Protein AF-A0A523YT73-F1 (afdb_monomer)

Radius of gyration: 31.25 Å; Cα contacts (8 Å, |Δi|>4): 186; chains: 1; bounding box: 83×67×104 Å

pLDDT: mean 80.64, std 20.95, range [40.66, 98.69]

Sequence (190 aa):
MKKFQKGKRRLLFVGTFLAITFLAVPVMAAKISPAEKLRKAEELSIRASEMATKAKEAYNVGLAKKALELANQATYLVLGVVTEVLEKADPALAQAAINTTNSVIKAITQIITAATFISQISADPKTIADTKEILEKAEEAKELNNKTIQIARTLVEKLGPPEEKPPEEIPEIPIPDIGTTYQQEASPSQ

Solvent-accessible surface area (backbone atoms only — not comparable to full-atom values): 10672 Å² total; per-residue (Å²): 136,92,86,83,86,87,71,72,72,67,61,56,57,56,55,53,53,57,52,51,62,65,69,68,57,75,84,66,70,70,76,76,48,60,69,56,35,41,52,50,18,41,55,28,12,52,53,13,32,55,31,6,51,50,12,43,77,66,60,32,67,70,40,32,53,53,15,50,52,32,29,49,55,19,49,53,36,38,52,55,36,51,56,49,29,72,76,65,70,40,31,58,59,26,51,50,44,39,53,40,41,51,48,32,43,54,20,38,52,42,30,40,52,22,31,52,52,42,34,73,75,51,85,50,68,66,58,36,53,53,26,49,55,51,39,53,55,36,51,52,51,43,52,52,42,54,52,49,38,53,56,32,48,57,47,31,71,72,65,40,77,62,81,78,74,75,79,78,80,73,76,82,71,81,76,77,84,78,72,88,79,88,76,88,79,85,83,85,89,135

Foldseek 3Di:
DDDDDDPPPVVVVVVVVVVVVVVPPPPCPVPQDLVNLLVQLLVLLVQLQVLLVVCLVVLNLVSLVVSLVSLVSSLVSLLVQLVVCVVVLALVSLVSSLVSLVSSLVSLVSSLVSLVNSLVPDPDPVSVVSSVVSNVSSVVSNVSSVVSNVSSVVSCVVSDDHDDDDPDPDPPDPDPPPDDDDDDDDDDDD

Nearest PDB structures (foldseek):
  5cwm-assembly1_A  TM=5.984E-01  e=5.551E-03  synthetic construct
  8e12-assembly1_B  TM=4.422E-01  e=9.527E-03  synthetic construct
  6e9v-assembly1_Q  TM=3.215E-01  e=1.411E-02  synthetic construct
  8fbn-assembly1_E  TM=5.649E-01  e=3.269E-01  synthetic construct
  6e9t-assembly1_B  TM=2.797E-01  e=1.411E-02  synthetic construct

Structure (mmCIF, N/CA/C/O backbone):
data_AF-A0A523YT73-F1
#
_entry.id   AF-A0A523YT73-F1
#
loop_
_atom_site.group_PDB
_atom_site.id
_atom_site.type_symbol
_atom_site.label_atom_id
_atom_site.label_alt_id
_atom_site.label_comp_id
_atom_site.label_asym_id
_atom_site.label_entity_id
_atom_site.label_seq_id
_atom_site.pdbx_PDB_ins_code
_atom_site.Cartn_x
_atom_site.Cartn_y
_atom_site.Cartn_z
_atom_site.occupancy
_atom_site.B_iso_or_equiv
_atom_site.auth_seq_id
_atom_site.auth_comp_id
_atom_site.auth_asym_id
_atom_site.auth_atom_id
_atom_site.pdbx_PDB_model_num
ATOM 1 N N . MET A 1 1 ? -60.977 -22.016 -42.168 1.00 40.66 1 MET A N 1
ATOM 2 C CA . MET A 1 1 ? -59.766 -22.814 -41.860 1.00 40.66 1 MET A CA 1
ATOM 3 C C . MET A 1 1 ? -58.882 -22.034 -40.896 1.00 40.66 1 MET A C 1
ATOM 5 O O . MET A 1 1 ? -58.841 -20.815 -40.959 1.00 40.66 1 MET A O 1
ATOM 9 N N . LYS A 1 2 ? -58.250 -22.757 -39.967 1.00 41.19 2 LYS A N 1
ATOM 10 C CA . LYS A 1 2 ? -57.453 -22.296 -38.819 1.00 41.19 2 LYS A CA 1
ATOM 11 C C . LYS A 1 2 ? -56.197 -21.519 -39.242 1.00 41.19 2 LYS A C 1
ATOM 13 O O . LYS A 1 2 ? -55.542 -21.955 -40.184 1.00 41.19 2 LYS A O 1
ATOM 18 N N . LYS A 1 3 ? -55.795 -20.517 -38.442 1.00 42.03 3 LYS A N 1
ATOM 19 C CA . LYS A 1 3 ? -54.474 -20.430 -37.759 1.00 42.03 3 LYS A CA 1
ATOM 20 C C . LYS A 1 3 ? -54.266 -19.052 -37.092 1.00 42.03 3 LYS A C 1
ATOM 22 O O . LYS A 1 3 ? -53.392 -18.283 -37.468 1.00 42.03 3 LYS A O 1
ATOM 27 N N . PHE A 1 4 ? -55.033 -18.770 -36.040 1.00 48.31 4 PHE A N 1
ATOM 28 C CA . PHE A 1 4 ? -54.568 -17.892 -34.959 1.00 48.31 4 PHE A CA 1
ATOM 29 C C . PHE A 1 4 ? -53.878 -18.766 -33.899 1.00 48.31 4 PHE A C 1
ATOM 31 O O . PHE A 1 4 ? -54.290 -19.903 -33.695 1.00 48.31 4 PHE A O 1
ATOM 38 N N . GLN A 1 5 ? -52.870 -18.220 -33.212 1.00 50.84 5 GLN A N 1
ATOM 39 C CA . GLN A 1 5 ? -52.125 -18.813 -32.082 1.00 50.84 5 GLN A CA 1
ATOM 40 C C . GLN A 1 5 ? -50.889 -19.680 -32.396 1.00 50.84 5 GLN A C 1
ATOM 42 O O . GLN A 1 5 ? -50.842 -20.866 -32.080 1.00 50.84 5 GLN A O 1
ATOM 47 N N . LYS A 1 6 ? -49.802 -19.065 -32.882 1.00 47.59 6 LYS A N 1
ATOM 48 C CA . LYS A 1 6 ? -48.440 -19.604 -32.649 1.00 47.59 6 LYS A CA 1
ATOM 49 C C . LYS A 1 6 ? -47.411 -18.609 -32.085 1.00 47.59 6 LYS A C 1
ATOM 51 O O . LYS A 1 6 ? -46.305 -19.025 -31.772 1.00 47.59 6 LYS A O 1
ATOM 56 N N . GLY A 1 7 ? -47.766 -17.337 -31.869 1.00 47.41 7 GLY A N 1
ATOM 57 C CA . GLY A 1 7 ? -46.809 -16.312 -31.410 1.00 47.41 7 GLY A CA 1
ATOM 58 C C . GLY A 1 7 ? -46.804 -15.987 -29.909 1.00 47.41 7 GLY A C 1
ATOM 59 O O . GLY A 1 7 ? -45.806 -15.494 -29.402 1.00 47.41 7 GLY A O 1
ATOM 60 N N . LYS A 1 8 ? -47.885 -16.261 -29.163 1.00 47.75 8 LYS A N 1
ATOM 61 C CA . LYS A 1 8 ? -48.052 -15.711 -27.797 1.00 47.75 8 LYS A CA 1
ATOM 62 C C . LYS A 1 8 ? -47.526 -16.584 -26.649 1.00 47.75 8 LYS A C 1
ATOM 64 O O . LYS A 1 8 ? -47.393 -16.085 -25.540 1.00 47.75 8 LYS A O 1
ATOM 69 N N . ARG A 1 9 ? -47.184 -17.858 -26.883 1.00 46.50 9 ARG A N 1
ATOM 70 C CA . ARG A 1 9 ? -46.674 -18.745 -25.812 1.00 46.50 9 ARG A CA 1
ATOM 71 C C . ARG A 1 9 ? -45.174 -18.610 -25.538 1.00 46.50 9 ARG A C 1
ATOM 73 O O . ARG A 1 9 ? -44.754 -18.960 -24.448 1.00 46.50 9 ARG A O 1
ATOM 80 N N . ARG A 1 10 ? -44.369 -18.088 -26.472 1.00 45.25 10 ARG A N 1
ATOM 81 C CA . ARG A 1 10 ? -42.919 -17.913 -26.244 1.00 45.25 10 ARG A CA 1
ATOM 82 C C . ARG A 1 10 ? -42.559 -16.606 -25.536 1.00 45.25 10 ARG A C 1
ATOM 84 O O . ARG A 1 10 ? -41.539 -16.566 -24.864 1.00 45.25 10 ARG A O 1
ATOM 91 N N . LEU A 1 11 ? -43.406 -15.579 -25.620 1.00 45.22 11 LEU A N 1
ATOM 92 C CA . LEU A 1 11 ? -43.132 -14.293 -24.968 1.00 45.22 11 LEU A CA 1
ATOM 93 C C . LEU A 1 11 ? -43.397 -14.318 -23.451 1.00 45.22 11 LEU A C 1
ATOM 95 O O . LEU A 1 11 ? -42.766 -13.579 -22.707 1.00 45.22 11 LEU A O 1
ATOM 99 N N . LEU A 1 12 ? -44.289 -15.199 -22.984 1.00 45.59 12 LEU A N 1
ATOM 100 C CA . LEU A 1 12 ? -44.620 -15.321 -21.560 1.00 45.59 12 LEU A CA 1
ATOM 101 C C . LEU A 1 12 ? -43.551 -16.071 -20.749 1.00 45.59 12 LEU A C 1
ATOM 103 O O . LEU A 1 12 ? -43.359 -15.750 -19.587 1.00 45.59 12 LEU A O 1
ATOM 107 N N . PHE A 1 13 ? -42.798 -17.000 -21.346 1.00 46.38 13 PHE A N 1
ATOM 108 C CA . PHE A 1 13 ? -41.768 -17.744 -20.604 1.00 46.38 13 PHE A CA 1
ATOM 109 C C . PHE A 1 13 ? -40.471 -16.957 -20.379 1.00 46.38 13 PHE A C 1
ATOM 111 O O . PHE A 1 13 ? -39.792 -17.189 -19.385 1.00 46.38 13 PHE A O 1
ATOM 118 N N . VAL A 1 14 ? -40.137 -16.002 -21.251 1.00 51.56 14 VAL A N 1
ATOM 119 C CA . VAL A 1 14 ? -38.919 -15.187 -21.089 1.00 51.56 14 VAL A CA 1
ATOM 120 C C . VAL A 1 14 ? -39.127 -14.088 -20.040 1.00 51.56 14 VAL A C 1
ATOM 122 O O . VAL A 1 14 ? -38.232 -13.830 -19.242 1.00 51.56 14 VAL A O 1
ATOM 125 N N . GLY A 1 15 ? -40.329 -13.500 -19.973 1.00 43.88 15 GLY A N 1
ATOM 126 C CA . GLY A 1 15 ? -40.656 -12.471 -18.979 1.00 43.88 15 GLY A CA 1
ATOM 127 C C . GLY A 1 15 ? -40.705 -13.002 -17.543 1.00 43.88 15 GLY A C 1
ATOM 128 O O . GLY A 1 15 ? -40.216 -12.346 -16.629 1.00 43.88 15 GLY A O 1
ATOM 129 N N . THR A 1 16 ? -41.234 -14.212 -17.333 1.00 49.94 16 THR A N 1
ATOM 130 C CA . THR A 1 16 ? -41.324 -14.799 -15.986 1.00 49.94 16 THR A CA 1
ATOM 131 C C . THR A 1 16 ? -39.975 -15.327 -15.489 1.00 49.94 16 THR A C 1
ATOM 133 O O . THR A 1 16 ? -39.694 -15.222 -14.300 1.00 49.94 16 THR A O 1
ATOM 136 N N . PHE A 1 17 ? -39.099 -15.822 -16.373 1.00 49.88 17 PHE A N 1
ATOM 137 C CA . PHE A 1 17 ? -37.765 -16.279 -15.963 1.00 49.88 17 PHE A CA 1
ATOM 138 C C . PHE A 1 17 ? -36.846 -15.107 -15.577 1.00 49.88 17 PHE A C 1
ATOM 140 O O . PHE A 1 17 ? -36.142 -15.198 -14.578 1.00 49.88 17 PHE A O 1
ATOM 147 N N . LEU A 1 18 ? -36.931 -13.974 -16.289 1.00 49.12 18 LEU A N 1
ATOM 148 C CA . LEU A 1 18 ? -36.198 -12.746 -15.944 1.00 49.12 18 LEU A CA 1
ATOM 149 C C . LEU A 1 18 ? -36.707 -12.081 -14.655 1.00 49.12 18 LEU A C 1
ATOM 151 O O . LEU A 1 18 ? -35.902 -11.553 -13.888 1.00 49.12 18 LEU A O 1
ATOM 155 N N . ALA A 1 19 ? -38.014 -12.142 -14.379 1.00 49.09 19 ALA A N 1
ATOM 156 C CA . ALA A 1 19 ? -38.580 -11.610 -13.138 1.00 49.09 19 ALA A CA 1
ATOM 157 C C . ALA A 1 19 ? -38.226 -12.470 -11.909 1.00 49.09 19 ALA A C 1
ATOM 159 O O . ALA A 1 19 ? -37.959 -11.924 -10.841 1.00 49.09 19 ALA A O 1
ATOM 160 N N . ILE A 1 20 ? -38.157 -13.801 -12.050 1.00 51.62 20 ILE A N 1
ATOM 161 C CA . ILE A 1 20 ? -37.802 -14.698 -10.937 1.00 51.62 20 ILE A CA 1
ATOM 162 C C . ILE A 1 20 ? -36.295 -14.649 -10.635 1.00 51.62 20 ILE A C 1
ATOM 164 O O . ILE A 1 20 ? -35.918 -14.679 -9.466 1.00 51.62 20 ILE A O 1
ATOM 168 N N . THR A 1 21 ? -35.421 -14.465 -11.633 1.00 50.44 21 THR A N 1
ATOM 169 C CA . THR A 1 21 ? -33.984 -14.254 -11.363 1.00 50.44 21 THR A CA 1
ATOM 170 C C . THR A 1 21 ? -33.685 -12.906 -10.702 1.00 50.44 21 THR A C 1
ATOM 172 O O . THR A 1 21 ? -32.714 -12.810 -9.960 1.00 50.44 21 THR A O 1
ATOM 175 N N . PHE A 1 22 ? -34.523 -11.881 -10.906 1.00 48.09 22 PHE A N 1
ATOM 176 C CA . PHE A 1 22 ? -34.380 -10.585 -10.223 1.00 48.09 22 PHE A CA 1
ATOM 177 C C . PHE A 1 22 ? -34.938 -10.571 -8.790 1.00 48.09 22 PHE A C 1
ATOM 179 O O . PHE A 1 22 ? -34.559 -9.708 -8.005 1.00 48.09 22 PHE A O 1
ATOM 186 N N . LEU A 1 23 ? -35.798 -11.529 -8.428 1.00 49.88 23 LEU A N 1
ATOM 187 C CA . LEU A 1 23 ? -36.371 -11.666 -7.080 1.00 49.88 23 LEU A CA 1
ATOM 188 C C . LEU A 1 23 ? -35.638 -12.694 -6.197 1.00 49.88 23 LEU A C 1
ATOM 190 O O . LEU A 1 23 ? -35.917 -12.771 -5.004 1.00 49.88 23 LEU A O 1
ATOM 194 N N . ALA A 1 24 ? -34.699 -13.462 -6.760 1.00 45.56 24 ALA A N 1
ATOM 195 C CA . ALA A 1 24 ? -33.944 -14.503 -6.055 1.00 45.56 24 ALA A CA 1
ATOM 196 C C . ALA A 1 24 ? -32.478 -14.138 -5.765 1.00 45.56 24 ALA A C 1
ATOM 198 O O . ALA A 1 24 ? -31.752 -14.957 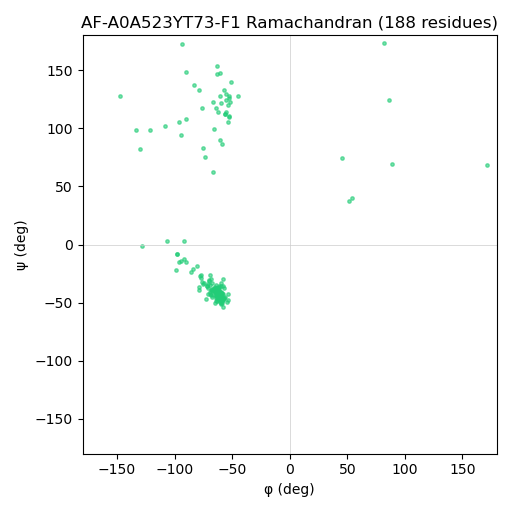-5.205 1.00 45.56 24 ALA A O 1
ATOM 199 N N . VAL A 1 25 ? -32.036 -12.922 -6.098 1.00 46.19 25 VAL A N 1
ATOM 200 C CA . VAL A 1 25 ? -30.832 -12.361 -5.482 1.00 46.19 25 VAL A CA 1
ATOM 201 C C . VAL A 1 25 ? -31.317 -11.530 -4.305 1.00 46.19 25 VAL A C 1
ATOM 203 O O . VAL A 1 25 ? -31.652 -10.358 -4.492 1.00 46.19 25 VAL A O 1
ATOM 206 N N . PRO A 1 26 ? -31.376 -12.076 -3.077 1.00 45.66 26 PRO A N 1
ATOM 207 C CA . PRO A 1 26 ? -31.230 -11.183 -1.957 1.00 45.66 26 PRO A CA 1
ATOM 208 C C . PRO A 1 26 ? -29.889 -10.499 -2.205 1.00 45.66 26 PRO A C 1
ATOM 210 O O . PRO A 1 26 ? -28.834 -11.135 -2.187 1.00 45.66 26 PRO A O 1
ATOM 213 N N . VAL A 1 27 ? -29.929 -9.197 -2.481 1.00 45.22 27 VAL A N 1
ATOM 214 C CA . VAL A 1 27 ? -28.786 -8.302 -2.319 1.00 45.22 27 VAL A CA 1
ATOM 215 C C . VAL A 1 27 ? -28.512 -8.243 -0.813 1.00 45.22 27 VAL A C 1
ATOM 217 O O . VAL A 1 27 ? -28.606 -7.215 -0.160 1.00 45.22 27 VAL A O 1
ATOM 220 N N . MET A 1 28 ? -28.174 -9.390 -0.230 1.00 42.22 28 MET A N 1
ATOM 221 C CA . MET A 1 28 ? -27.248 -9.454 0.870 1.00 42.22 28 MET A CA 1
ATOM 222 C C . MET A 1 28 ? -25.890 -9.204 0.231 1.00 42.22 28 MET A C 1
ATOM 224 O O . MET A 1 28 ? -25.084 -10.109 0.036 1.00 42.22 28 MET A O 1
ATOM 228 N N . ALA A 1 29 ? -25.637 -7.942 -0.119 1.00 47.78 29 ALA A N 1
ATOM 229 C CA . ALA A 1 29 ? -24.290 -7.425 -0.022 1.00 47.78 29 ALA A CA 1
ATOM 230 C C . ALA A 1 29 ? -23.923 -7.600 1.454 1.00 47.78 29 ALA A C 1
ATOM 232 O O . ALA A 1 29 ? -24.242 -6.748 2.282 1.00 47.78 29 ALA A O 1
ATOM 233 N N . ALA A 1 30 ? -23.404 -8.781 1.802 1.00 47.66 30 ALA A N 1
ATOM 234 C CA . ALA A 1 30 ? -22.959 -9.091 3.144 1.00 47.66 30 ALA A CA 1
ATOM 235 C C . ALA A 1 30 ? -21.991 -7.974 3.522 1.00 47.66 30 ALA A C 1
ATOM 237 O O . ALA A 1 30 ? -20.950 -7.794 2.885 1.00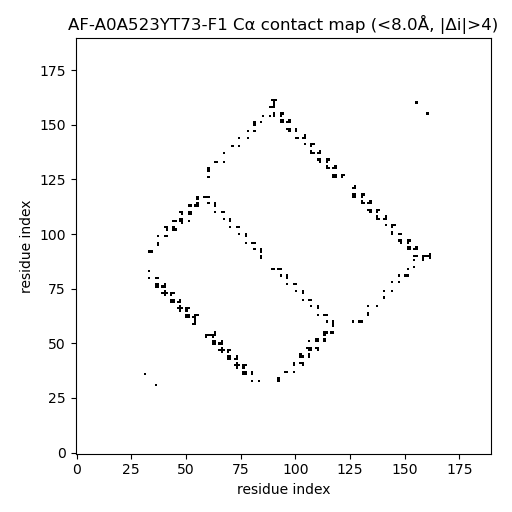 47.66 30 ALA A O 1
ATOM 238 N N . LYS A 1 31 ? -22.412 -7.129 4.464 1.00 66.12 31 LYS A N 1
ATOM 239 C CA . LYS A 1 31 ? -21.651 -5.958 4.876 1.00 66.12 31 LYS A CA 1
ATOM 240 C C . LYS A 1 31 ? -20.386 -6.503 5.534 1.00 66.12 31 LYS A C 1
ATOM 242 O O . LYS A 1 31 ? -20.447 -6.974 6.665 1.00 66.12 31 LYS A O 1
ATOM 247 N N . ILE A 1 32 ? -19.276 -6.524 4.789 1.00 80.25 32 ILE A N 1
ATOM 248 C CA . ILE A 1 32 ? -17.974 -6.979 5.292 1.00 80.25 32 ILE A CA 1
ATOM 249 C C . ILE A 1 32 ? -17.690 -6.189 6.567 1.00 80.25 32 ILE A C 1
ATOM 251 O O . ILE A 1 32 ? -17.774 -4.955 6.559 1.00 80.25 32 ILE A O 1
ATOM 255 N N . SER A 1 33 ? -17.401 -6.897 7.657 1.00 91.00 33 SER A N 1
ATOM 256 C CA . SER A 1 33 ? -17.169 -6.257 8.951 1.00 91.00 33 SER A CA 1
ATOM 257 C C . SER A 1 33 ? -15.937 -5.339 8.8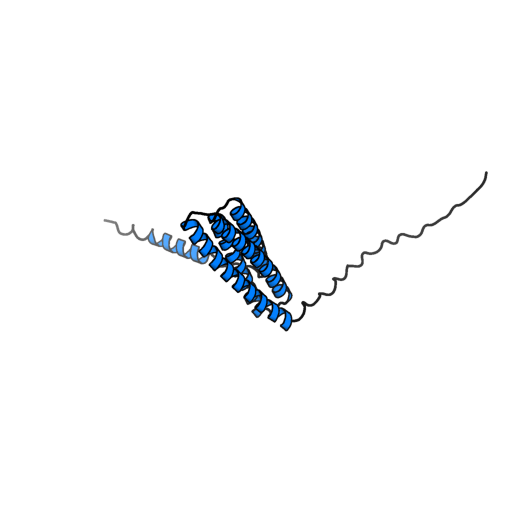97 1.00 91.00 33 SER A C 1
ATOM 259 O O . SER A 1 33 ? -15.018 -5.591 8.111 1.00 91.00 33 SER A O 1
ATOM 261 N N . PRO A 1 34 ? -15.855 -4.292 9.738 1.00 91.62 34 PRO A N 1
ATOM 262 C CA . PRO A 1 34 ? -14.665 -3.444 9.808 1.00 91.62 34 PRO A CA 1
ATOM 263 C C . PRO A 1 34 ? -13.374 -4.227 10.051 1.00 91.62 34 PRO A C 1
ATOM 265 O O . PRO A 1 34 ? -12.374 -3.994 9.378 1.00 91.62 34 PRO A O 1
ATOM 268 N N . ALA A 1 35 ? -13.418 -5.211 10.952 1.00 91.50 35 ALA A N 1
ATOM 269 C CA . ALA A 1 35 ? -12.282 -6.079 11.241 1.00 91.50 35 ALA A CA 1
ATOM 270 C C . ALA A 1 35 ? -11.838 -6.876 10.003 1.00 91.50 35 ALA A C 1
ATOM 272 O O . ALA A 1 35 ? -10.647 -6.987 9.717 1.00 91.50 35 ALA A O 1
ATOM 273 N N . GLU A 1 36 ? -12.786 -7.385 9.217 1.00 94.44 36 GLU A N 1
ATOM 274 C CA . GLU A 1 36 ? -12.477 -8.124 7.995 1.00 94.44 36 GLU A CA 1
ATOM 275 C C . GLU A 1 36 ? -11.936 -7.216 6.880 1.00 94.44 36 GLU A C 1
ATOM 277 O O . GLU A 1 36 ? -11.028 -7.621 6.151 1.00 94.44 36 GLU A O 1
ATOM 282 N N . LYS A 1 37 ? -12.412 -5.965 6.785 1.00 95.19 37 LYS A N 1
ATOM 283 C CA . LYS A 1 37 ? -11.820 -4.952 5.894 1.00 95.19 37 LYS A CA 1
ATOM 284 C C . LYS A 1 37 ? -10.365 -4.665 6.265 1.00 95.19 37 LYS A C 1
ATOM 286 O O . LYS A 1 37 ? -9.527 -4.646 5.366 1.00 95.19 37 LYS A O 1
ATOM 291 N N . LEU A 1 38 ? -10.059 -4.486 7.555 1.00 96.31 38 LEU A N 1
ATOM 292 C CA . LEU A 1 38 ? -8.685 -4.271 8.027 1.00 96.31 38 LEU A CA 1
ATOM 293 C C . LEU A 1 38 ? -7.793 -5.482 7.744 1.00 96.31 38 LEU A C 1
ATOM 295 O O . LEU A 1 38 ? -6.704 -5.316 7.203 1.00 96.31 38 LEU A O 1
ATOM 299 N N . ARG A 1 39 ? -8.273 -6.705 8.006 1.00 96.88 39 ARG A N 1
ATOM 300 C CA . ARG A 1 39 ? -7.532 -7.933 7.674 1.00 96.88 39 ARG A CA 1
ATOM 301 C C . ARG A 1 39 ? -7.219 -8.016 6.180 1.00 96.88 39 ARG A C 1
ATOM 303 O O . ARG A 1 39 ? -6.085 -8.282 5.796 1.00 96.88 39 ARG A O 1
ATOM 310 N N . LYS A 1 40 ? -8.211 -7.751 5.326 1.00 97.25 40 LYS A N 1
ATOM 311 C CA . LYS A 1 40 ? -8.022 -7.756 3.871 1.00 97.25 40 LYS A CA 1
ATOM 312 C C . LYS A 1 40 ? -7.054 -6.661 3.419 1.00 97.25 40 LYS A C 1
ATOM 314 O O . LYS A 1 40 ? -6.251 -6.901 2.524 1.00 97.25 40 LYS A O 1
ATOM 319 N N . ALA A 1 41 ? -7.115 -5.475 4.020 1.00 97.69 41 ALA A N 1
ATOM 320 C CA . ALA A 1 41 ? -6.169 -4.403 3.736 1.00 97.69 41 ALA A CA 1
ATOM 321 C C . ALA A 1 41 ? -4.733 -4.793 4.115 1.00 97.69 41 ALA A C 1
ATOM 323 O O . ALA A 1 41 ? -3.820 -4.567 3.323 1.00 97.69 41 ALA A O 1
ATOM 324 N N . GLU A 1 42 ? -4.542 -5.445 5.264 1.00 98.00 42 GLU A N 1
ATOM 325 C CA . GLU A 1 42 ? -3.240 -5.971 5.682 1.00 98.00 42 GLU A CA 1
ATOM 326 C C . GLU A 1 42 ? -2.705 -6.988 4.662 1.00 98.00 42 GLU A C 1
ATOM 328 O O . GLU A 1 42 ? -1.598 -6.827 4.150 1.00 98.00 42 GLU A O 1
ATOM 333 N N . GLU A 1 43 ? -3.515 -7.980 4.275 1.00 98.12 43 GLU A N 1
ATOM 334 C CA . GLU A 1 43 ? -3.144 -8.986 3.268 1.00 98.12 43 GLU A CA 1
ATOM 335 C C . GLU A 1 43 ? -2.765 -8.355 1.921 1.00 98.12 43 GLU A C 1
ATOM 337 O O . GLU A 1 43 ? -1.783 -8.753 1.288 1.00 98.12 43 GLU A O 1
ATOM 342 N N . LEU A 1 44 ? -3.528 -7.353 1.475 1.00 98.19 44 LEU A N 1
ATOM 343 C CA . LEU A 1 44 ? -3.232 -6.603 0.257 1.00 98.19 44 LEU A CA 1
ATOM 344 C C . LEU A 1 44 ? -1.924 -5.814 0.385 1.00 98.19 44 LEU A C 1
ATOM 346 O O . LEU A 1 44 ? -1.148 -5.793 -0.569 1.00 98.19 44 LEU A O 1
ATOM 350 N N . SER A 1 45 ? -1.643 -5.218 1.548 1.00 98.06 45 SER A N 1
ATOM 351 C CA . SER A 1 45 ? -0.399 -4.479 1.801 1.00 98.06 45 SER A CA 1
ATOM 352 C C . SER A 1 45 ? 0.839 -5.384 1.783 1.00 98.06 45 SER A C 1
ATOM 354 O O . SER A 1 45 ? 1.871 -5.017 1.213 1.00 98.06 45 SER A O 1
ATOM 356 N N . ILE A 1 46 ? 0.724 -6.606 2.315 1.00 98.44 46 ILE A N 1
ATOM 357 C CA . ILE A 1 46 ? 1.789 -7.615 2.275 1.00 98.44 46 ILE A CA 1
ATOM 358 C C . ILE A 1 46 ? 2.055 -8.021 0.824 1.00 98.44 46 ILE A C 1
ATOM 360 O O . ILE A 1 46 ? 3.188 -7.935 0.350 1.00 98.44 46 ILE A O 1
ATOM 364 N N . ARG A 1 47 ? 1.006 -8.368 0.067 1.00 98.19 47 ARG A N 1
ATOM 365 C CA . ARG A 1 47 ? 1.143 -8.730 -1.355 1.00 98.19 47 ARG A CA 1
ATOM 366 C C . ARG A 1 47 ? 1.696 -7.584 -2.200 1.00 98.19 47 ARG A C 1
ATOM 368 O O . ARG A 1 47 ? 2.491 -7.827 -3.105 1.00 98.19 47 ARG A O 1
ATOM 375 N N . ALA A 1 48 ? 1.294 -6.346 -1.914 1.00 98.38 48 ALA A N 1
ATOM 376 C CA . ALA A 1 48 ? 1.839 -5.159 -2.565 1.00 98.38 48 ALA A CA 1
ATOM 377 C C . ALA A 1 48 ? 3.348 -5.025 -2.302 1.00 98.38 48 ALA A C 1
ATOM 379 O O . ALA A 1 48 ? 4.113 -4.829 -3.243 1.00 98.38 48 ALA A O 1
ATOM 380 N N . SER A 1 49 ? 3.782 -5.215 -1.053 1.00 98.50 49 SER A N 1
ATOM 381 C CA . SER A 1 49 ? 5.195 -5.184 -0.640 1.00 98.50 49 SER A CA 1
ATOM 382 C C . SER A 1 49 ? 6.035 -6.254 -1.350 1.00 98.50 49 SER A C 1
ATOM 384 O O . SER A 1 49 ? 7.069 -5.963 -1.958 1.00 98.50 49 SER A O 1
ATOM 386 N N . GLU A 1 50 ? 5.560 -7.501 -1.353 1.00 98.38 50 GLU A N 1
ATOM 387 C CA . GLU A 1 50 ? 6.217 -8.609 -2.058 1.00 98.38 50 GLU A CA 1
ATOM 388 C C . GLU A 1 50 ? 6.331 -8.335 -3.561 1.00 98.38 50 GLU A C 1
ATOM 390 O O . GLU A 1 50 ? 7.360 -8.601 -4.186 1.00 98.38 50 GLU A O 1
ATOM 395 N N . MET A 1 51 ? 5.272 -7.789 -4.160 1.00 98.31 51 MET A N 1
ATOM 396 C CA . MET A 1 51 ? 5.241 -7.498 -5.586 1.00 98.31 51 MET A CA 1
ATOM 397 C C . MET A 1 51 ? 6.133 -6.311 -5.955 1.00 98.31 51 MET A C 1
ATOM 399 O O . MET A 1 51 ? 6.782 -6.361 -6.996 1.00 98.31 51 MET A O 1
ATOM 403 N N . ALA A 1 52 ? 6.228 -5.291 -5.100 1.00 98.31 52 ALA A N 1
ATOM 404 C CA . ALA A 1 52 ? 7.167 -4.183 -5.258 1.00 98.31 52 ALA A CA 1
ATOM 405 C C . ALA A 1 52 ? 8.625 -4.656 -5.171 1.00 98.31 52 ALA A C 1
ATOM 407 O O . ALA A 1 52 ? 9.457 -4.254 -5.984 1.00 98.31 52 AL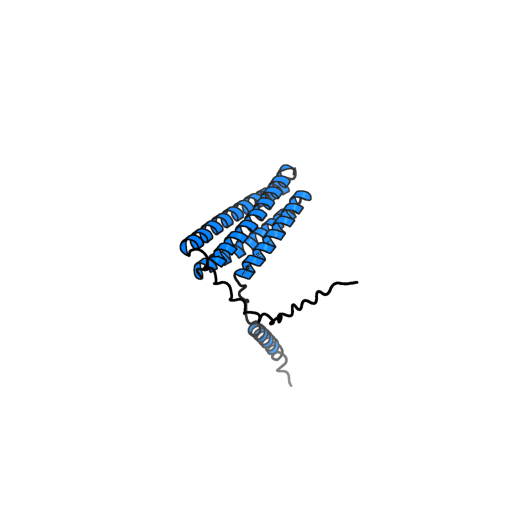A A O 1
ATOM 408 N N . THR A 1 53 ? 8.922 -5.567 -4.241 1.00 98.44 53 THR A N 1
ATOM 409 C CA . THR A 1 53 ? 10.246 -6.197 -4.125 1.00 98.44 53 THR A CA 1
ATOM 410 C C . THR A 1 53 ? 10.605 -6.943 -5.412 1.00 98.44 53 THR A C 1
ATOM 412 O O . THR A 1 53 ? 11.622 -6.644 -6.036 1.00 98.44 53 THR A O 1
ATOM 415 N N . LYS A 1 54 ? 9.708 -7.811 -5.896 1.00 98.38 54 LYS A N 1
ATOM 416 C CA . LYS A 1 54 ? 9.888 -8.525 -7.172 1.00 98.38 54 LYS A CA 1
ATOM 417 C C . LYS A 1 54 ? 9.991 -7.576 -8.368 1.00 98.38 54 LYS A C 1
ATOM 419 O O . LYS A 1 54 ? 10.752 -7.836 -9.294 1.00 98.38 54 LYS A O 1
ATOM 424 N N . ALA A 1 55 ? 9.240 -6.472 -8.366 1.00 98.12 55 ALA A N 1
ATOM 425 C CA . ALA A 1 55 ? 9.320 -5.451 -9.406 1.00 98.12 55 ALA A CA 1
ATOM 426 C C . ALA A 1 55 ? 10.718 -4.832 -9.474 1.00 98.12 55 ALA A C 1
ATOM 428 O O . ALA A 1 55 ? 11.259 -4.680 -10.566 1.00 98.12 55 ALA A O 1
ATOM 429 N N . LYS A 1 56 ? 11.305 -4.515 -8.315 1.00 97.75 56 LYS A N 1
ATOM 430 C CA . LYS A 1 56 ? 12.662 -3.976 -8.213 1.00 97.75 56 LYS A CA 1
ATOM 431 C C . LYS A 1 56 ? 13.705 -4.978 -8.716 1.00 97.75 56 LYS A C 1
ATOM 433 O O . LYS A 1 56 ? 14.548 -4.601 -9.520 1.00 97.75 56 LYS A O 1
ATOM 438 N N . GLU A 1 57 ? 13.634 -6.231 -8.268 1.00 97.62 57 GLU A N 1
ATOM 439 C CA . GLU A 1 57 ? 14.586 -7.295 -8.635 1.00 97.62 57 GLU A CA 1
ATOM 440 C C . GLU A 1 57 ? 14.539 -7.648 -10.126 1.00 97.62 57 GLU A C 1
ATOM 442 O O . GLU A 1 57 ? 15.576 -7.854 -10.751 1.00 97.62 57 GLU A O 1
ATOM 447 N N . ALA A 1 58 ? 13.336 -7.701 -10.703 1.00 97.31 58 ALA A N 1
ATOM 448 C CA . ALA A 1 58 ? 13.121 -8.046 -12.107 1.00 97.31 58 ALA A CA 1
ATOM 449 C C . ALA A 1 58 ? 13.090 -6.827 -13.043 1.00 97.31 58 ALA A C 1
ATOM 451 O O . ALA A 1 58 ? 12.787 -6.980 -14.226 1.00 97.31 58 ALA A O 1
ATOM 452 N N . TYR A 1 59 ? 13.325 -5.622 -12.516 1.00 96.56 59 TYR A N 1
ATOM 453 C CA . TYR A 1 59 ? 13.233 -4.356 -13.249 1.00 96.56 59 TYR A CA 1
ATOM 454 C C . TYR A 1 59 ? 11.898 -4.176 -13.999 1.00 96.56 59 TYR A C 1
ATOM 456 O O . TYR A 1 59 ? 11.838 -3.666 -15.117 1.00 96.56 59 TYR A O 1
ATOM 464 N N . ASN A 1 60 ? 10.801 -4.637 -13.393 1.00 97.38 60 ASN A N 1
ATOM 465 C CA . ASN A 1 60 ? 9.512 -4.797 -14.056 1.00 97.38 60 ASN A CA 1
ATOM 466 C C . ASN A 1 60 ? 8.494 -3.747 -13.589 1.00 97.38 60 ASN A C 1
ATOM 468 O O . ASN A 1 60 ? 7.850 -3.890 -12.547 1.00 97.38 60 ASN A O 1
ATOM 472 N N . VAL A 1 61 ? 8.279 -2.726 -14.422 1.00 97.44 61 VAL A N 1
ATOM 473 C CA . VAL A 1 61 ? 7.274 -1.671 -14.196 1.00 97.44 61 VAL A CA 1
ATOM 474 C C . VAL A 1 61 ? 5.861 -2.228 -14.027 1.00 97.44 61 VAL A C 1
ATOM 476 O O . VAL A 1 61 ? 5.091 -1.722 -13.215 1.00 97.44 61 VAL A O 1
ATOM 479 N N . GLY A 1 62 ? 5.495 -3.274 -14.769 1.00 97.69 62 GLY A N 1
ATOM 480 C CA . GLY A 1 62 ? 4.165 -3.877 -14.685 1.00 97.69 62 GLY A CA 1
ATOM 481 C C . GLY A 1 62 ? 3.873 -4.464 -13.302 1.00 97.69 62 GLY A C 1
ATOM 482 O O . GLY A 1 62 ? 2.757 -4.329 -12.801 1.00 97.69 62 GLY A O 1
ATOM 483 N N . LEU A 1 63 ? 4.879 -5.061 -12.655 1.00 98.19 63 LEU A N 1
ATOM 484 C CA . LEU A 1 63 ? 4.767 -5.514 -11.267 1.00 98.19 63 LEU A CA 1
ATOM 485 C C . LEU A 1 63 ? 4.651 -4.331 -10.298 1.00 98.19 63 LEU A C 1
ATOM 487 O O . LEU A 1 63 ? 3.822 -4.385 -9.395 1.00 98.19 63 LEU A O 1
ATOM 491 N N . ALA A 1 64 ? 5.389 -3.238 -10.518 1.00 98.25 64 ALA A N 1
ATOM 492 C CA . ALA A 1 64 ? 5.257 -2.029 -9.702 1.00 98.25 64 ALA A CA 1
ATOM 493 C C . ALA A 1 64 ? 3.853 -1.396 -9.820 1.00 98.25 64 ALA A C 1
ATOM 495 O O . ALA A 1 64 ? 3.275 -0.999 -8.809 1.00 98.25 64 ALA A O 1
ATOM 496 N N . LYS A 1 65 ? 3.255 -1.373 -11.024 1.00 98.31 65 LYS A N 1
ATOM 497 C CA . LYS A 1 65 ? 1.871 -0.900 -11.235 1.00 98.31 65 LYS A CA 1
ATOM 498 C C . LYS A 1 65 ? 0.850 -1.755 -10.484 1.00 98.31 65 LYS A C 1
ATOM 500 O O . LYS A 1 65 ? -0.026 -1.218 -9.815 1.00 98.31 65 LYS A O 1
ATOM 505 N N . LYS A 1 66 ? 0.974 -3.082 -10.559 1.00 98.38 66 LYS A N 1
ATOM 506 C CA . LYS A 1 66 ? 0.087 -4.002 -9.829 1.00 98.38 66 LYS A CA 1
ATOM 507 C C . LYS A 1 66 ? 0.261 -3.889 -8.312 1.00 98.38 66 LYS A C 1
ATOM 509 O O . LYS A 1 66 ? -0.723 -3.935 -7.582 1.00 98.38 66 LYS A O 1
ATOM 514 N N . ALA A 1 67 ? 1.491 -3.700 -7.833 1.00 98.50 67 ALA A N 1
ATOM 515 C CA . ALA A 1 67 ? 1.753 -3.443 -6.421 1.00 98.50 67 ALA A CA 1
ATOM 516 C C . ALA A 1 67 ? 1.032 -2.169 -5.947 1.00 98.50 67 ALA A C 1
ATOM 518 O O . ALA A 1 67 ? 0.350 -2.197 -4.923 1.00 98.50 67 ALA A O 1
ATOM 519 N N . LEU A 1 68 ? 1.110 -1.085 -6.730 1.00 98.38 68 LEU A N 1
ATOM 520 C CA . LEU A 1 68 ? 0.381 0.158 -6.464 1.00 98.38 68 LEU A CA 1
ATOM 521 C C . LEU A 1 68 ? -1.138 -0.048 -6.440 1.00 98.38 68 LEU A C 1
ATOM 523 O O . LEU A 1 68 ? -1.810 0.459 -5.547 1.00 98.38 68 LEU A O 1
ATOM 527 N N . GLU A 1 69 ? -1.687 -0.820 -7.376 1.00 98.44 69 GLU A N 1
ATOM 528 C CA . GLU A 1 69 ? -3.118 -1.133 -7.398 1.00 98.44 69 GLU A CA 1
ATOM 529 C C . GLU A 1 69 ? -3.574 -1.827 -6.103 1.00 98.44 69 GLU A C 1
ATOM 531 O O . GLU A 1 69 ? -4.567 -1.421 -5.498 1.00 98.44 69 GLU A O 1
ATOM 536 N N . LEU A 1 70 ? -2.821 -2.829 -5.637 1.00 98.31 70 LEU A N 1
ATOM 537 C CA . LEU A 1 70 ? -3.108 -3.534 -4.384 1.00 98.31 70 LEU A CA 1
ATOM 538 C C . LEU A 1 70 ? -3.009 -2.602 -3.167 1.00 98.31 70 LEU A C 1
ATOM 540 O O . LEU A 1 70 ? -3.882 -2.632 -2.298 1.00 98.31 70 LEU A O 1
ATOM 544 N N . ALA A 1 71 ? -1.987 -1.742 -3.120 1.00 98.19 71 ALA A N 1
ATOM 545 C CA . ALA A 1 71 ? -1.822 -0.760 -2.051 1.00 98.19 71 ALA A CA 1
ATOM 546 C C . ALA A 1 71 ? -2.961 0.278 -2.027 1.00 98.19 71 ALA A C 1
ATOM 548 O O . ALA A 1 71 ? -3.440 0.650 -0.954 1.00 98.19 71 ALA A O 1
ATOM 549 N N . ASN A 1 72 ? -3.458 0.697 -3.193 1.00 97.88 72 ASN A N 1
ATOM 550 C CA . ASN A 1 72 ? -4.615 1.588 -3.295 1.00 97.88 72 ASN A CA 1
ATOM 551 C C . ASN A 1 72 ? -5.895 0.9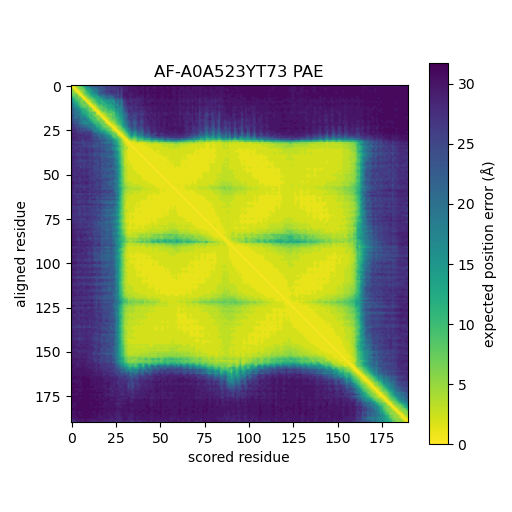03 -2.805 1.00 97.88 72 ASN A C 1
ATOM 553 O O . ASN A 1 72 ? -6.649 1.490 -2.032 1.00 97.88 72 ASN A O 1
ATOM 557 N N . GLN A 1 73 ? -6.124 -0.359 -3.180 1.00 97.75 73 GLN A N 1
ATOM 558 C CA . GLN A 1 73 ? -7.255 -1.130 -2.653 1.00 97.75 73 GLN A CA 1
ATOM 559 C C . GLN A 1 73 ? -7.191 -1.254 -1.123 1.00 97.75 73 GLN A C 1
ATOM 561 O O . GLN A 1 73 ? -8.205 -1.063 -0.451 1.00 97.75 73 GLN A O 1
ATOM 566 N N . ALA A 1 74 ? -6.005 -1.515 -0.564 1.00 97.44 74 ALA A N 1
ATOM 567 C CA . ALA A 1 74 ? -5.799 -1.542 0.882 1.00 97.44 74 ALA A CA 1
ATOM 568 C C . ALA A 1 74 ? -6.103 -0.178 1.528 1.00 97.44 74 ALA A C 1
ATOM 570 O O . ALA A 1 74 ? -6.844 -0.115 2.506 1.00 97.44 74 ALA A O 1
ATOM 571 N N . THR A 1 75 ? -5.613 0.912 0.930 1.00 96.69 75 THR A N 1
ATOM 572 C CA . THR A 1 75 ? -5.872 2.294 1.371 1.00 96.69 75 THR A CA 1
ATOM 573 C C . THR A 1 75 ? -7.373 2.576 1.463 1.00 96.69 75 THR A C 1
ATOM 575 O O . THR A 1 75 ? -7.855 3.033 2.499 1.00 96.69 75 THR A O 1
ATOM 578 N N . TYR A 1 76 ? -8.146 2.242 0.424 1.00 95.94 76 TYR A N 1
ATOM 579 C CA . TYR A 1 76 ? -9.598 2.462 0.415 1.00 95.94 76 TYR A CA 1
ATOM 580 C C . TYR A 1 76 ? -10.349 1.631 1.459 1.00 95.94 76 TYR A C 1
ATOM 582 O O . TYR A 1 76 ? -11.316 2.118 2.048 1.00 95.94 76 TYR A O 1
ATOM 590 N N . LEU A 1 77 ? -9.914 0.395 1.717 1.00 96.00 77 LEU A N 1
ATOM 591 C CA . LEU A 1 77 ? -10.504 -0.430 2.771 1.00 96.00 77 LEU A CA 1
ATOM 592 C C . LEU A 1 77 ? -10.293 0.196 4.151 1.00 96.00 77 LEU A C 1
ATOM 594 O O . LEU A 1 77 ? -11.242 0.262 4.932 1.00 96.00 77 LEU A O 1
ATOM 598 N N . VAL A 1 78 ? -9.084 0.688 4.433 1.00 95.50 78 VAL A N 1
ATOM 599 C CA . VAL A 1 78 ? -8.760 1.318 5.719 1.00 95.50 78 VAL A CA 1
ATOM 600 C C . VAL A 1 78 ? -9.493 2.646 5.894 1.00 95.50 78 VAL A C 1
ATOM 602 O O . VAL A 1 78 ? -10.083 2.868 6.948 1.00 95.50 78 VAL A O 1
ATOM 605 N N . LEU A 1 79 ? -9.550 3.485 4.856 1.00 92.88 79 LEU A N 1
ATOM 606 C CA . LEU A 1 79 ? -10.360 4.711 4.849 1.00 92.88 79 LEU A CA 1
ATOM 607 C C . LEU A 1 79 ? -11.819 4.423 5.203 1.00 92.88 79 LEU A C 1
ATOM 609 O O . LEU A 1 79 ? -12.381 5.075 6.079 1.00 92.88 79 LEU A O 1
ATOM 613 N N . GLY A 1 80 ? -12.410 3.403 4.572 1.00 91.38 80 GLY A N 1
ATOM 614 C CA . GLY A 1 80 ? -13.779 2.991 4.868 1.00 91.38 80 GLY A CA 1
ATOM 615 C C . GLY A 1 80 ? -13.969 2.563 6.324 1.00 91.38 80 GLY A C 1
ATOM 616 O O . GLY A 1 80 ? -15.011 2.843 6.907 1.00 91.38 80 GLY A O 1
ATOM 617 N N . VAL A 1 81 ? -12.968 1.922 6.935 1.00 92.38 81 VAL A N 1
ATOM 618 C CA . VAL A 1 81 ? -13.010 1.567 8.360 1.00 92.38 81 VAL A CA 1
ATOM 619 C C . VAL A 1 81 ? -12.884 2.799 9.248 1.00 92.38 81 VAL A C 1
ATOM 621 O O . VAL A 1 81 ? -13.647 2.912 10.198 1.00 92.38 81 VAL A O 1
ATOM 624 N N . VAL A 1 82 ? -11.992 3.744 8.943 1.00 89.81 82 VAL A N 1
ATOM 625 C CA . VAL A 1 82 ? -11.865 4.988 9.722 1.00 89.81 82 VAL A CA 1
ATOM 626 C C . VAL A 1 82 ? -13.156 5.811 9.677 1.00 89.81 82 VAL A C 1
ATOM 628 O O . VAL A 1 82 ? -13.548 6.382 10.693 1.00 89.81 82 VAL A O 1
ATOM 631 N N . THR A 1 83 ? -13.877 5.812 8.552 1.00 87.56 83 THR A N 1
ATOM 632 C CA . THR A 1 83 ? -15.229 6.389 8.490 1.00 87.56 83 THR A CA 1
ATOM 633 C C . THR A 1 83 ? -16.207 5.674 9.425 1.00 87.56 83 THR A C 1
ATOM 635 O O . THR A 1 83 ? -16.954 6.332 10.136 1.00 87.56 83 THR A O 1
ATOM 638 N N . GLU A 1 84 ? -16.179 4.342 9.503 1.00 85.62 84 GLU A N 1
ATOM 639 C CA . GLU A 1 84 ? -17.032 3.603 10.449 1.00 85.62 84 GLU A CA 1
ATOM 640 C C . GLU A 1 84 ? -16.617 3.791 11.918 1.00 85.62 84 GLU A C 1
ATOM 642 O O . GLU A 1 84 ? -17.466 3.754 12.807 1.00 85.62 84 GLU A O 1
ATOM 647 N N . VAL A 1 85 ? -15.328 4.009 12.192 1.00 83.94 85 VAL A N 1
ATOM 648 C CA . VAL A 1 85 ? -14.821 4.351 13.532 1.00 83.94 85 VAL A CA 1
ATOM 649 C C . VAL A 1 85 ? -15.384 5.694 13.992 1.00 83.94 85 VAL A C 1
ATOM 651 O O . VAL A 1 85 ? -15.773 5.811 15.152 1.00 83.94 85 VAL A O 1
ATOM 654 N N . LEU A 1 86 ? -15.479 6.685 13.093 1.00 81.19 86 LEU A N 1
ATOM 655 C CA . LEU A 1 86 ? -16.107 7.979 13.392 1.00 81.19 86 LEU A CA 1
ATOM 656 C C . LEU A 1 86 ? -17.564 7.822 13.852 1.00 81.19 86 LEU A C 1
ATOM 658 O O . LEU A 1 86 ? -18.007 8.568 14.719 1.00 81.19 86 LEU A O 1
ATOM 662 N N . GLU A 1 87 ? -18.293 6.857 13.291 1.00 82.69 87 GLU A N 1
ATOM 663 C CA . GLU A 1 87 ? -19.695 6.597 13.638 1.00 82.69 87 GLU A CA 1
ATOM 664 C C . GLU A 1 87 ? -19.848 5.809 14.946 1.00 82.69 87 GLU A C 1
ATOM 666 O O . GLU A 1 87 ? -20.770 6.064 15.717 1.00 82.69 87 GLU A O 1
ATOM 671 N N . LYS A 1 88 ? -18.969 4.828 15.183 1.00 81.69 88 LYS A N 1
ATOM 672 C CA . LYS A 1 88 ? -19.100 3.861 16.287 1.00 81.69 88 LYS A CA 1
ATOM 673 C C . LYS A 1 88 ? -18.346 4.245 17.554 1.00 81.69 88 LYS A C 1
ATOM 675 O O . LYS A 1 88 ? -18.606 3.638 18.586 1.00 81.69 88 LYS A O 1
ATOM 680 N N . ALA A 1 89 ? -17.428 5.210 17.475 1.00 81.56 89 ALA A N 1
ATOM 681 C CA . ALA A 1 89 ? -16.611 5.649 18.602 1.00 81.56 89 ALA A CA 1
ATOM 682 C C . ALA A 1 89 ? -15.854 4.492 19.297 1.00 81.56 89 ALA A C 1
ATOM 684 O O . ALA A 1 89 ? -15.746 4.453 20.518 1.00 81.56 89 ALA A O 1
ATOM 685 N N . ASP A 1 90 ? -15.327 3.546 18.511 1.00 84.94 90 ASP A N 1
ATOM 686 C CA . ASP A 1 90 ? -14.584 2.379 19.007 1.00 84.94 90 ASP A CA 1
ATOM 687 C C . ASP A 1 90 ? -13.060 2.646 18.969 1.00 84.94 90 ASP A C 1
ATOM 689 O O . ASP A 1 90 ? -12.462 2.626 17.881 1.00 84.94 90 ASP A O 1
ATOM 693 N N . PRO A 1 91 ? -12.405 2.896 20.123 1.00 85.69 91 PRO A N 1
ATOM 694 C CA . PRO A 1 91 ? -10.974 3.198 20.175 1.00 85.69 91 PRO A CA 1
ATOM 695 C C . PRO A 1 91 ? -10.090 2.000 19.798 1.00 85.69 91 PRO A C 1
ATOM 697 O O . PRO A 1 91 ? -9.010 2.193 19.234 1.00 85.69 91 PRO A O 1
ATOM 700 N N . ALA A 1 92 ? -10.534 0.762 20.042 1.00 88.50 92 ALA A N 1
ATOM 701 C CA . ALA A 1 92 ? -9.778 -0.429 19.660 1.00 88.50 92 ALA A CA 1
ATOM 702 C C . ALA A 1 92 ? -9.761 -0.591 18.134 1.00 88.50 92 ALA A C 1
ATOM 704 O O . ALA A 1 92 ? -8.709 -0.843 17.537 1.00 88.50 92 ALA A O 1
ATOM 705 N N . LEU A 1 93 ? -10.906 -0.365 17.483 1.00 89.75 93 LEU A N 1
ATOM 706 C CA . LEU A 1 93 ? -10.997 -0.360 16.024 1.00 89.75 93 LEU A CA 1
ATOM 707 C C . LEU A 1 93 ? -10.203 0.800 15.403 1.00 89.75 93 LEU A C 1
ATOM 709 O O . LEU A 1 93 ? -9.559 0.610 14.370 1.00 89.75 93 LEU A O 1
ATOM 713 N N . ALA A 1 94 ? -10.191 1.975 16.042 1.00 90.19 94 ALA A N 1
ATOM 714 C CA . ALA A 1 94 ? -9.367 3.110 15.625 1.00 90.19 94 ALA A CA 1
ATOM 715 C C . ALA A 1 94 ? -7.868 2.765 15.648 1.00 90.19 94 ALA A C 1
ATOM 717 O O . ALA A 1 94 ? -7.156 2.999 14.669 1.00 90.19 94 ALA A O 1
ATOM 718 N N . GLN A 1 95 ? -7.393 2.147 16.735 1.00 92.00 95 GLN A N 1
ATOM 719 C CA . GLN A 1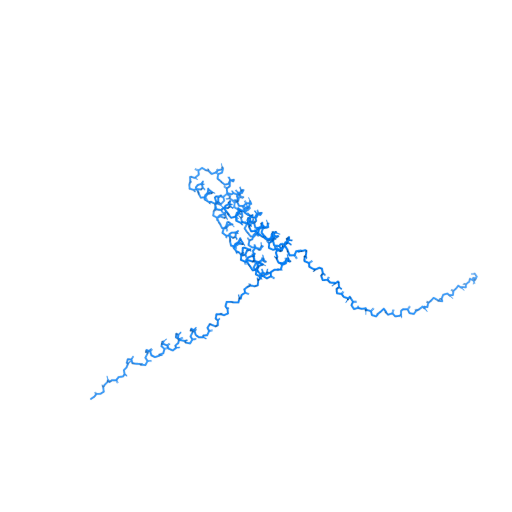 95 ? -6.000 1.725 16.863 1.00 92.00 95 GLN A CA 1
ATOM 720 C C . GLN A 1 95 ? -5.632 0.635 15.848 1.00 92.00 95 GLN A C 1
ATOM 722 O O . GLN A 1 95 ? -4.559 0.689 15.241 1.00 92.00 95 GLN A O 1
ATOM 727 N N . ALA A 1 96 ? -6.528 -0.326 15.611 1.00 93.69 96 ALA A N 1
ATOM 728 C CA . ALA A 1 96 ? -6.343 -1.337 14.575 1.00 93.69 96 ALA A CA 1
ATOM 729 C C . ALA A 1 96 ? -6.228 -0.694 13.182 1.00 93.69 96 ALA A C 1
ATOM 731 O O . ALA A 1 96 ? -5.313 -1.024 12.427 1.00 93.69 96 ALA A O 1
ATOM 732 N N . ALA A 1 97 ? -7.084 0.285 12.869 1.00 94.88 97 ALA A N 1
ATOM 733 C CA . ALA A 1 97 ? -7.015 1.024 11.614 1.00 94.88 97 ALA A CA 1
ATOM 734 C C . ALA A 1 97 ? -5.689 1.787 11.463 1.00 94.88 97 ALA A C 1
ATOM 736 O O . ALA A 1 97 ? -5.087 1.733 10.392 1.00 94.88 97 ALA A O 1
ATOM 737 N N . ILE A 1 98 ? -5.178 2.430 12.523 1.00 94.69 98 ILE A N 1
ATOM 738 C CA . ILE A 1 98 ? -3.855 3.084 12.515 1.00 94.69 98 ILE A CA 1
ATOM 739 C C . ILE A 1 98 ? -2.752 2.074 12.184 1.00 94.69 98 ILE A C 1
ATOM 741 O O . ILE A 1 98 ? -1.904 2.342 11.331 1.00 94.69 98 ILE A O 1
ATOM 745 N N . ASN A 1 99 ? -2.760 0.911 12.838 1.00 96.12 99 ASN A N 1
ATOM 746 C CA . ASN A 1 99 ? -1.745 -0.120 12.636 1.00 96.12 99 ASN A CA 1
ATOM 747 C C . ASN A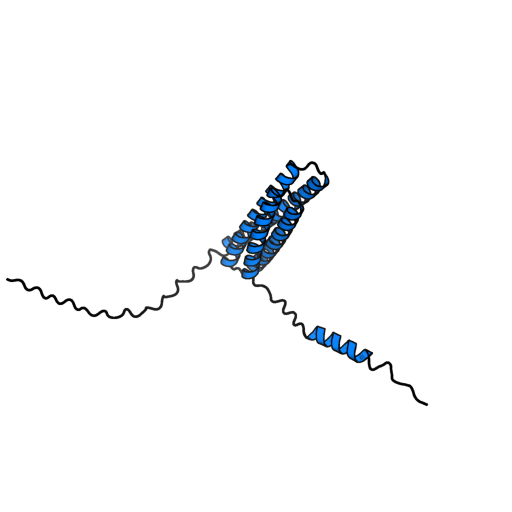 1 99 ? -1.747 -0.628 11.188 1.00 96.12 99 ASN A C 1
ATOM 749 O O . ASN A 1 99 ? -0.699 -0.620 10.544 1.00 96.12 99 ASN A O 1
ATOM 753 N N . THR A 1 100 ? -2.921 -0.958 10.646 1.00 97.62 100 THR A N 1
ATOM 754 C CA . THR A 1 100 ? -3.056 -1.377 9.244 1.00 97.62 100 THR A CA 1
ATOM 755 C C . THR A 1 100 ? -2.675 -0.255 8.276 1.00 97.62 100 THR A C 1
ATOM 757 O O . THR A 1 100 ? -1.987 -0.501 7.288 1.00 97.62 100 THR A O 1
ATOM 760 N N . THR A 1 101 ? -3.031 1.002 8.570 1.00 97.56 101 THR A N 1
ATOM 761 C CA . THR A 1 101 ? -2.608 2.151 7.747 1.00 97.56 101 THR A CA 1
ATOM 762 C C . THR A 1 101 ? -1.081 2.247 7.672 1.00 97.56 101 THR A C 1
ATOM 764 O O . THR A 1 101 ? -0.519 2.478 6.602 1.00 97.56 101 THR A O 1
ATOM 767 N N . ASN A 1 102 ? -0.382 2.022 8.790 1.00 97.81 102 ASN A N 1
ATOM 768 C CA . ASN A 1 102 ? 1.081 2.006 8.814 1.00 97.81 102 ASN A CA 1
ATOM 769 C C . ASN A 1 102 ? 1.665 0.873 7.954 1.00 97.81 102 ASN A C 1
ATOM 771 O O . ASN A 1 102 ? 2.660 1.094 7.262 1.00 97.81 102 ASN A O 1
ATOM 775 N N . SER A 1 103 ? 1.062 -0.321 7.963 1.00 98.06 103 SER A N 1
ATOM 776 C CA . SER A 1 103 ? 1.458 -1.418 7.066 1.00 98.06 103 SER A CA 1
ATOM 777 C C . SER A 1 103 ? 1.283 -1.038 5.592 1.00 98.06 103 SER A C 1
ATOM 779 O O . SER A 1 103 ? 2.195 -1.238 4.786 1.00 98.06 103 SER A O 1
ATOM 781 N N . VAL A 1 104 ? 0.171 -0.384 5.241 1.00 98.38 104 VAL A N 1
ATOM 782 C CA . VAL A 1 104 ? -0.072 0.130 3.882 1.00 98.38 104 VAL A CA 1
ATOM 783 C C . VAL A 1 104 ? 0.972 1.180 3.479 1.00 98.38 104 VAL A C 1
ATOM 785 O O . VAL A 1 104 ? 1.538 1.087 2.391 1.00 98.38 104 VAL A O 1
ATOM 788 N N . ILE A 1 105 ? 1.314 2.129 4.358 1.00 98.31 105 ILE A N 1
ATOM 789 C CA . ILE A 1 105 ? 2.363 3.135 4.094 1.00 98.31 105 ILE A CA 1
ATOM 790 C C . ILE A 1 105 ? 3.725 2.480 3.846 1.00 98.31 105 ILE A C 1
ATOM 792 O O . ILE A 1 105 ? 4.464 2.908 2.951 1.00 98.31 105 ILE A O 1
ATOM 796 N N . LYS A 1 106 ? 4.075 1.436 4.608 1.00 98.31 106 LYS A N 1
ATOM 797 C CA . LYS A 1 106 ? 5.316 0.679 4.384 1.00 98.31 106 LYS A CA 1
ATOM 798 C C . LYS A 1 106 ? 5.332 0.058 2.987 1.00 98.31 106 LYS A C 1
ATOM 800 O O . LYS A 1 106 ? 6.325 0.220 2.278 1.00 98.31 106 LYS A O 1
ATOM 805 N N . ALA A 1 107 ? 4.233 -0.569 2.565 1.00 98.50 107 ALA A N 1
ATOM 806 C CA . ALA A 1 107 ? 4.102 -1.133 1.222 1.00 98.50 107 ALA A CA 1
ATOM 807 C C . ALA A 1 107 ? 4.253 -0.061 0.129 1.00 98.50 107 ALA A C 1
ATOM 809 O O . ALA A 1 107 ? 5.031 -0.227 -0.810 1.00 98.50 107 ALA A O 1
ATOM 810 N N . ILE A 1 108 ? 3.579 1.082 0.285 1.00 98.62 108 ILE A N 1
ATOM 811 C CA . ILE A 1 108 ? 3.679 2.225 -0.636 1.00 98.62 108 ILE A CA 1
ATOM 812 C C . ILE A 1 108 ? 5.118 2.750 -0.721 1.00 98.62 108 ILE A C 1
ATOM 814 O O . ILE A 1 108 ? 5.623 3.018 -1.809 1.00 98.62 108 ILE A O 1
ATOM 818 N N . THR A 1 109 ? 5.827 2.829 0.404 1.00 98.50 109 THR A N 1
ATOM 819 C CA . THR A 1 109 ? 7.234 3.261 0.435 1.00 98.50 109 THR A CA 1
ATOM 820 C C . THR A 1 109 ? 8.144 2.299 -0.339 1.00 98.50 109 THR A C 1
ATOM 822 O O . THR A 1 109 ? 9.061 2.732 -1.045 1.00 98.50 109 THR A O 1
ATOM 825 N N . GLN A 1 110 ? 7.878 0.991 -0.274 1.00 98.25 110 GLN A N 1
ATOM 826 C CA . GLN A 1 110 ? 8.595 0.006 -1.089 1.00 98.25 110 GLN A CA 1
ATOM 827 C C . GLN A 1 110 ? 8.283 0.158 -2.582 1.00 98.25 110 GLN A C 1
ATOM 829 O O . GLN A 1 110 ? 9.195 0.055 -3.401 1.00 98.25 110 GLN A O 1
ATOM 834 N N . ILE A 1 111 ? 7.034 0.467 -2.943 1.00 98.69 111 ILE A N 1
ATOM 835 C CA . ILE A 1 111 ? 6.632 0.755 -4.330 1.00 98.69 111 ILE A CA 1
ATOM 836 C C . ILE A 1 111 ? 7.372 1.984 -4.866 1.00 98.69 111 ILE A C 1
ATOM 838 O O . ILE A 1 111 ? 7.942 1.916 -5.953 1.00 98.69 111 ILE A O 1
ATOM 842 N N . ILE A 1 112 ? 7.433 3.070 -4.089 1.00 98.56 112 ILE A N 1
ATOM 843 C CA . ILE A 1 112 ? 8.192 4.284 -4.432 1.00 98.56 112 ILE A CA 1
ATOM 844 C C . ILE A 1 112 ? 9.666 3.942 -4.661 1.00 98.56 112 ILE A C 1
ATOM 846 O O . ILE A 1 112 ? 10.260 4.344 -5.663 1.00 98.56 112 ILE A O 1
ATOM 850 N N . THR A 1 113 ? 10.250 3.146 -3.764 1.00 98.25 113 THR A N 1
ATOM 851 C CA . THR A 1 113 ? 11.645 2.703 -3.875 1.00 98.25 113 THR A CA 1
ATOM 852 C C . THR A 1 113 ? 11.875 1.887 -5.150 1.00 98.25 113 THR A C 1
ATOM 854 O O . THR A 1 113 ? 12.851 2.121 -5.862 1.00 98.25 113 THR A O 1
ATOM 857 N N . ALA A 1 114 ? 10.978 0.950 -5.467 1.00 98.31 114 ALA A N 1
ATOM 858 C CA . ALA A 1 114 ? 11.062 0.127 -6.669 1.00 98.31 114 ALA A CA 1
ATOM 859 C C . ALA A 1 114 ? 10.929 0.967 -7.947 1.00 98.31 114 ALA A C 1
ATOM 861 O O . ALA A 1 114 ? 11.770 0.856 -8.836 1.00 98.31 114 ALA A O 1
ATOM 862 N N . ALA A 1 115 ? 9.923 1.841 -8.025 1.00 98.12 115 ALA A N 1
ATOM 863 C CA . ALA A 1 115 ? 9.696 2.708 -9.179 1.00 98.12 115 ALA A CA 1
ATOM 864 C C . ALA A 1 115 ? 10.864 3.678 -9.408 1.00 98.12 115 ALA A C 1
ATOM 866 O O . ALA A 1 115 ? 11.326 3.818 -10.538 1.00 98.12 115 ALA A O 1
ATOM 867 N N . THR A 1 116 ? 11.394 4.278 -8.336 1.00 98.19 116 THR A N 1
ATOM 868 C CA . THR A 1 116 ? 12.581 5.146 -8.398 1.00 98.19 116 THR A CA 1
ATOM 869 C C . THR A 1 116 ? 13.778 4.387 -8.958 1.00 98.19 116 THR A C 1
ATOM 871 O O . THR A 1 116 ? 14.438 4.861 -9.878 1.00 98.19 116 THR A O 1
ATOM 874 N N . PHE A 1 117 ? 14.038 3.186 -8.441 1.00 98.19 117 PHE A N 1
ATOM 875 C CA . PHE A 1 117 ? 15.160 2.369 -8.885 1.00 98.19 117 PHE A CA 1
ATOM 876 C C . PHE A 1 117 ? 15.032 1.953 -10.357 1.00 98.19 117 PHE A C 1
ATOM 878 O O . PHE A 1 117 ? 15.977 2.135 -11.118 1.00 98.19 117 PHE A O 1
ATOM 885 N N . ILE A 1 118 ? 13.856 1.474 -10.781 1.00 97.81 118 ILE A N 1
ATOM 886 C CA . ILE A 1 118 ? 13.588 1.117 -12.185 1.00 97.81 118 ILE A CA 1
ATOM 887 C C . ILE A 1 118 ? 13.775 2.335 -13.100 1.00 97.81 118 ILE A C 1
ATOM 889 O O . ILE A 1 118 ? 14.397 2.223 -14.155 1.00 97.81 118 ILE A O 1
ATOM 893 N N . SER A 1 119 ? 13.285 3.508 -12.688 1.00 97.62 119 SER A N 1
ATOM 894 C CA . SER A 1 119 ? 13.449 4.745 -13.455 1.00 97.62 119 SER A CA 1
ATOM 895 C C . SER A 1 119 ? 14.914 5.147 -13.617 1.00 97.62 119 SER A C 1
ATOM 897 O O . SER A 1 119 ? 15.273 5.663 -14.668 1.00 97.62 119 SER A O 1
ATOM 899 N N . GLN A 1 120 ? 15.745 4.964 -12.585 1.00 97.38 120 GLN A N 1
ATOM 900 C CA . GLN A 1 120 ? 17.146 5.405 -12.587 1.00 97.38 120 GLN A CA 1
ATOM 901 C C . GLN A 1 120 ? 18.035 4.587 -13.523 1.00 97.38 120 GLN A C 1
ATOM 903 O O . GLN A 1 120 ? 19.007 5.113 -14.058 1.00 97.38 120 GLN A O 1
ATOM 908 N N . ILE A 1 121 ? 17.724 3.307 -13.707 1.00 97.06 121 ILE A N 1
ATOM 909 C CA . ILE A 1 121 ? 18.532 2.402 -14.533 1.00 97.06 121 ILE A CA 1
ATOM 910 C C . ILE A 1 121 ? 18.006 2.266 -15.968 1.00 97.06 121 ILE A C 1
ATOM 912 O O . ILE A 1 121 ? 18.688 1.702 -16.821 1.00 97.06 121 ILE A O 1
ATOM 916 N N . SER A 1 122 ? 16.769 2.697 -16.223 1.00 95.50 122 SER A N 1
ATOM 917 C CA . SER A 1 122 ? 16.129 2.536 -17.524 1.00 95.50 122 SER A CA 1
ATOM 918 C C . SER A 1 122 ? 16.548 3.648 -18.479 1.00 95.50 122 SER A C 1
ATOM 920 O O . SER A 1 122 ? 16.540 4.821 -18.120 1.00 95.50 122 SER A O 1
ATOM 922 N N . ALA A 1 123 ? 16.832 3.280 -19.728 1.00 96.38 123 ALA A N 1
ATOM 923 C CA . ALA A 1 123 ? 16.979 4.221 -20.839 1.00 96.38 123 ALA A CA 1
ATOM 924 C C . ALA A 1 123 ? 15.701 4.340 -21.692 1.00 96.38 123 ALA A C 1
ATOM 926 O O . ALA A 1 123 ? 15.632 5.197 -22.570 1.00 96.38 123 ALA A O 1
ATOM 927 N N . ASP A 1 124 ? 14.694 3.487 -21.460 1.00 97.50 124 ASP A N 1
ATOM 928 C CA . ASP A 1 124 ? 13.429 3.521 -22.196 1.00 97.50 124 ASP A CA 1
ATOM 929 C C . ASP A 1 124 ? 12.542 4.683 -21.699 1.00 97.50 124 ASP A C 1
ATOM 931 O O . ASP A 1 124 ? 12.115 4.666 -20.535 1.00 97.50 124 ASP A O 1
ATOM 935 N N . PRO A 1 125 ? 12.211 5.672 -22.556 1.00 96.88 125 PRO A N 1
ATOM 936 C CA . PRO A 1 125 ? 11.401 6.823 -22.163 1.00 96.88 125 PRO A CA 1
ATOM 937 C C . PRO A 1 125 ? 10.012 6.439 -21.654 1.00 96.88 125 PRO A C 1
ATOM 939 O O . PRO A 1 125 ? 9.483 7.094 -20.755 1.00 96.88 125 PRO A O 1
ATOM 942 N N . LYS A 1 126 ? 9.416 5.369 -22.200 1.00 97.38 126 LYS A N 1
ATOM 943 C CA . LYS A 1 126 ? 8.095 4.908 -21.766 1.00 97.38 126 LYS A CA 1
ATOM 944 C C . LYS A 1 126 ? 8.152 4.365 -20.341 1.00 97.38 126 LYS A C 1
ATOM 946 O O . LYS A 1 126 ? 7.310 4.723 -19.524 1.00 97.38 126 LYS A O 1
ATOM 951 N N . THR A 1 127 ? 9.153 3.547 -20.035 1.00 97.19 127 THR A N 1
ATOM 952 C CA . THR A 1 127 ? 9.419 3.040 -18.686 1.00 97.19 127 THR A CA 1
ATOM 953 C C . THR A 1 127 ? 9.612 4.178 -17.689 1.00 97.19 127 THR A C 1
ATOM 955 O O . THR A 1 127 ? 8.971 4.158 -16.644 1.00 97.19 127 THR A O 1
ATOM 958 N N . ILE A 1 128 ? 10.408 5.199 -18.030 1.00 97.25 128 ILE A N 1
ATOM 959 C CA . ILE A 1 128 ? 10.627 6.374 -17.168 1.00 97.25 128 ILE A CA 1
ATOM 960 C C . ILE A 1 128 ? 9.307 7.116 -16.902 1.00 97.25 128 ILE A C 1
ATOM 962 O O . ILE A 1 128 ? 8.992 7.440 -15.753 1.00 97.25 128 ILE A O 1
ATOM 966 N N . ALA A 1 129 ? 8.507 7.358 -17.946 1.00 97.81 129 ALA A N 1
ATOM 967 C CA . ALA A 1 129 ? 7.206 8.010 -17.818 1.00 97.81 129 ALA A CA 1
ATOM 968 C C . ALA A 1 129 ? 6.229 7.186 -16.961 1.00 97.81 129 ALA A C 1
ATOM 970 O O . ALA A 1 129 ? 5.598 7.728 -16.054 1.00 97.81 129 ALA A O 1
ATOM 971 N N . ASP A 1 130 ? 6.162 5.872 -17.189 1.00 97.56 130 ASP A N 1
ATOM 972 C CA . ASP A 1 130 ? 5.331 4.957 -16.407 1.00 97.56 130 ASP A CA 1
ATOM 973 C C . ASP A 1 130 ? 5.754 4.937 -14.928 1.00 97.56 130 ASP A C 1
ATOM 975 O O . ASP A 1 130 ? 4.901 4.950 -14.043 1.00 97.56 130 ASP A O 1
ATOM 979 N N . THR A 1 131 ? 7.057 4.925 -14.628 1.00 97.12 131 THR A N 1
ATOM 980 C CA . THR A 1 131 ? 7.543 4.991 -13.241 1.00 97.12 131 THR A CA 1
ATOM 981 C C . THR A 1 131 ? 7.265 6.337 -12.588 1.00 97.12 131 THR A C 1
ATOM 983 O O . THR A 1 131 ? 6.964 6.366 -11.399 1.00 97.12 131 THR A O 1
ATOM 986 N N . LYS A 1 132 ? 7.294 7.441 -13.343 1.00 97.94 132 LYS A N 1
ATOM 987 C CA . LYS A 1 132 ? 6.922 8.766 -12.832 1.00 97.94 132 LYS A CA 1
ATOM 988 C C . LYS A 1 132 ? 5.449 8.812 -12.419 1.00 97.94 132 LYS A C 1
ATOM 990 O O . LYS A 1 132 ? 5.149 9.294 -11.333 1.00 97.94 132 LYS A O 1
ATOM 995 N N . GLU A 1 133 ? 4.557 8.256 -13.238 1.00 97.88 133 GLU A N 1
ATOM 996 C CA . GLU A 1 133 ? 3.130 8.139 -12.906 1.00 97.88 133 GLU A CA 1
ATOM 997 C C . GLU A 1 133 ? 2.913 7.289 -11.640 1.00 97.88 133 GLU A C 1
ATOM 999 O O . GLU A 1 133 ? 2.103 7.637 -10.781 1.00 97.88 133 GLU A O 1
ATOM 1004 N N . ILE A 1 134 ? 3.656 6.183 -11.496 1.00 98.12 134 ILE A N 1
ATOM 1005 C CA . ILE A 1 134 ? 3.612 5.351 -10.282 1.00 98.12 134 ILE A CA 1
ATOM 1006 C C . ILE A 1 134 ? 4.057 6.154 -9.059 1.00 98.12 134 ILE A C 1
ATOM 1008 O O . ILE A 1 134 ? 3.407 6.061 -8.023 1.00 98.12 134 ILE A O 1
ATOM 1012 N N . LEU A 1 135 ? 5.145 6.923 -9.163 1.00 97.88 135 LEU A N 1
ATOM 1013 C CA . LEU A 1 135 ? 5.668 7.730 -8.058 1.00 97.88 135 LEU A CA 1
ATOM 1014 C C . LEU A 1 135 ? 4.661 8.781 -7.591 1.00 97.88 135 LEU A C 1
ATOM 1016 O O . LEU A 1 135 ? 4.412 8.879 -6.394 1.00 97.88 135 LEU A O 1
ATOM 1020 N N . GLU A 1 136 ? 4.059 9.515 -8.525 1.00 98.06 136 GLU A N 1
ATOM 1021 C CA . GLU A 1 136 ? 3.047 10.533 -8.230 1.00 98.06 136 GLU A CA 1
ATOM 1022 C C . GLU A 1 136 ? 1.862 9.926 -7.4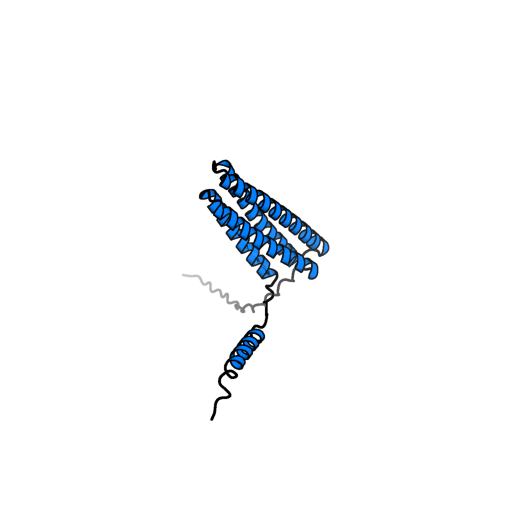71 1.00 98.06 136 GLU A C 1
ATOM 1024 O O . GLU A 1 136 ? 1.568 10.321 -6.343 1.00 98.06 136 GLU A O 1
ATOM 1029 N N . LYS A 1 137 ? 1.267 8.863 -8.020 1.00 97.69 137 LYS A N 1
ATOM 1030 C CA . LYS A 1 137 ? 0.130 8.172 -7.395 1.00 97.69 137 LYS A CA 1
ATOM 1031 C C . LYS A 1 137 ? 0.482 7.517 -6.060 1.00 97.69 137 LYS A C 1
ATOM 1033 O O . LYS A 1 137 ? -0.355 7.448 -5.162 1.00 97.69 137 LYS A O 1
ATOM 1038 N N . ALA A 1 138 ? 1.699 6.996 -5.920 1.00 97.31 138 ALA A N 1
ATOM 1039 C CA . ALA A 1 138 ? 2.151 6.395 -4.674 1.00 97.31 138 ALA A CA 1
ATOM 1040 C C . ALA A 1 138 ? 2.339 7.454 -3.575 1.00 97.31 138 ALA A C 1
ATOM 1042 O O . ALA A 1 138 ? 1.943 7.213 -2.436 1.00 97.31 138 ALA A O 1
ATOM 1043 N N . GLU A 1 139 ? 2.886 8.631 -3.892 1.00 97.75 139 GLU A N 1
ATOM 1044 C CA . GLU A 1 139 ? 2.989 9.731 -2.924 1.00 97.75 139 GLU A CA 1
ATOM 1045 C C . GLU A 1 139 ? 1.609 10.292 -2.548 1.00 97.75 139 GLU A C 1
ATOM 1047 O O . GLU A 1 139 ? 1.353 10.499 -1.363 1.00 97.75 139 GLU A O 1
ATOM 1052 N N . GLU A 1 140 ? 0.677 10.425 -3.499 1.00 96.88 140 GLU A N 1
ATOM 1053 C CA . GLU A 1 140 ? -0.721 10.783 -3.201 1.00 96.88 140 GLU A CA 1
ATOM 1054 C C . GLU A 1 140 ? -1.371 9.781 -2.234 1.00 96.88 140 GLU A C 1
ATOM 1056 O O . GLU A 1 140 ? -1.971 10.162 -1.223 1.00 96.88 140 GLU A O 1
ATOM 1061 N N . ALA A 1 141 ? -1.217 8.479 -2.501 1.00 96.12 141 ALA A N 1
ATOM 1062 C CA . ALA A 1 141 ? -1.732 7.430 -1.629 1.00 96.12 141 ALA A CA 1
ATOM 1063 C C . ALA A 1 141 ? -1.085 7.489 -0.236 1.00 96.12 141 ALA A C 1
ATOM 1065 O O . ALA A 1 141 ? -1.765 7.334 0.780 1.00 96.12 141 ALA A O 1
ATOM 1066 N N . LYS A 1 142 ? 0.221 7.751 -0.156 1.00 96.81 142 LYS A N 1
ATOM 1067 C CA . LYS A 1 142 ? 0.942 7.908 1.113 1.00 96.81 142 LYS A CA 1
ATOM 1068 C C . LYS A 1 142 ? 0.448 9.118 1.901 1.00 96.81 142 LYS A C 1
ATOM 1070 O O . LYS A 1 142 ? 0.221 9.001 3.105 1.00 96.81 142 LYS A O 1
ATOM 1075 N N . GLU A 1 143 ? 0.231 10.257 1.247 1.00 96.94 143 GLU A N 1
ATOM 1076 C CA . GLU A 1 143 ? -0.341 11.450 1.875 1.00 96.94 143 GLU A CA 1
ATOM 1077 C C . GLU A 1 143 ? -1.751 11.176 2.415 1.00 96.94 143 GLU A C 1
ATOM 1079 O O . GLU A 1 143 ? -2.068 11.527 3.555 1.00 96.94 143 GLU A O 1
ATOM 1084 N N . LEU A 1 144 ? -2.582 10.484 1.634 1.00 95.19 144 LEU A N 1
ATOM 1085 C CA . LEU A 1 144 ? -3.929 10.097 2.042 1.00 95.19 144 LEU A CA 1
ATOM 1086 C C . LEU A 1 144 ? -3.920 9.169 3.268 1.00 95.19 144 LEU A C 1
ATOM 1088 O O . LEU A 1 144 ? -4.693 9.373 4.207 1.00 95.19 144 LEU A O 1
ATOM 1092 N N . ASN A 1 145 ? -3.017 8.189 3.311 1.00 94.81 145 ASN A N 1
ATOM 1093 C CA . ASN A 1 145 ? -2.851 7.320 4.479 1.00 94.81 145 ASN A CA 1
ATOM 1094 C C . ASN A 1 145 ? -2.333 8.100 5.704 1.00 94.81 145 ASN A C 1
ATOM 1096 O O . ASN A 1 145 ? -2.830 7.901 6.811 1.00 94.81 145 ASN A O 1
ATOM 1100 N N . ASN A 1 146 ? -1.411 9.052 5.528 1.00 95.38 146 ASN A N 1
ATOM 1101 C CA . ASN A 1 146 ? -0.964 9.925 6.621 1.00 95.38 146 ASN A CA 1
ATOM 1102 C C . ASN A 1 146 ? -2.120 10.752 7.206 1.00 95.38 146 ASN A C 1
ATOM 1104 O O . ASN A 1 146 ? -2.266 10.832 8.427 1.00 95.38 146 ASN A O 1
ATOM 1108 N N . LYS A 1 147 ? -2.978 11.324 6.352 1.00 93.50 147 LYS A N 1
ATOM 1109 C CA . LYS A 1 147 ? -4.204 12.025 6.775 1.00 93.50 147 LYS A CA 1
ATOM 1110 C C . LYS A 1 147 ? -5.162 11.088 7.516 1.00 93.50 147 LYS A C 1
ATOM 1112 O O . LYS A 1 147 ? -5.704 11.455 8.554 1.00 93.50 147 LYS A O 1
ATOM 1117 N N . THR A 1 148 ? -5.313 9.859 7.026 1.00 89.94 148 THR A N 1
ATOM 1118 C CA . THR A 1 148 ? -6.150 8.820 7.646 1.00 89.94 148 THR A CA 1
ATOM 1119 C C . THR A 1 148 ? -5.676 8.481 9.063 1.00 89.94 148 THR A C 1
ATOM 1121 O O . THR A 1 148 ? -6.490 8.426 9.984 1.00 89.94 148 THR A O 1
ATOM 1124 N N . ILE A 1 149 ? -4.359 8.351 9.273 1.00 90.50 149 ILE A N 1
ATOM 1125 C CA . ILE A 1 149 ? -3.770 8.157 10.608 1.00 90.50 149 ILE A CA 1
ATOM 1126 C C . ILE A 1 149 ? -4.066 9.344 11.520 1.00 90.50 149 ILE A C 1
ATOM 1128 O O . ILE A 1 149 ? -4.420 9.130 12.675 1.00 90.50 149 ILE A O 1
ATOM 1132 N N . GLN A 1 150 ? -3.915 10.581 11.037 1.00 90.88 150 GLN A N 1
ATOM 1133 C CA . GLN A 1 150 ? -4.184 11.766 11.858 1.00 90.88 150 GLN A CA 1
ATOM 1134 C C . GLN A 1 150 ? -5.639 11.793 12.338 1.00 90.88 150 GLN A C 1
ATOM 1136 O O . GLN A 1 150 ? -5.877 11.969 13.529 1.00 90.88 150 GLN A O 1
ATOM 1141 N N . ILE A 1 151 ? -6.594 11.525 11.442 1.00 87.81 151 ILE A N 1
ATOM 1142 C CA . ILE A 1 151 ? -8.019 11.437 11.788 1.00 87.81 151 ILE A CA 1
ATOM 1143 C C . ILE A 1 151 ? -8.248 10.356 12.849 1.00 87.81 151 ILE A C 1
ATOM 1145 O O . ILE A 1 151 ? -8.870 10.622 13.876 1.00 87.81 151 ILE A O 1
ATOM 1149 N N . ALA A 1 152 ? -7.718 9.151 12.630 1.00 87.19 152 ALA A N 1
ATOM 1150 C CA . ALA A 1 152 ? -7.887 8.044 13.565 1.00 87.19 152 ALA A CA 1
ATOM 1151 C C . ALA A 1 152 ? -7.234 8.320 14.933 1.00 87.19 152 ALA A C 1
ATOM 1153 O O . ALA A 1 152 ? -7.821 7.996 15.962 1.00 87.19 152 ALA A O 1
ATOM 1154 N N . ARG A 1 153 ? -6.063 8.972 14.976 1.00 87.06 153 ARG A N 1
ATOM 1155 C CA . ARG A 1 153 ? -5.388 9.361 16.228 1.00 87.06 153 ARG A CA 1
ATOM 1156 C C . ARG A 1 153 ? -6.194 10.372 17.029 1.00 87.06 153 ARG A C 1
ATOM 1158 O O . ARG A 1 153 ? -6.395 10.162 18.218 1.00 87.06 153 ARG A O 1
ATOM 1165 N N . THR A 1 154 ? -6.712 11.414 16.379 1.00 85.56 154 THR A N 1
ATOM 1166 C CA . THR A 1 154 ? -7.585 12.390 17.044 1.00 85.56 154 THR A CA 1
ATOM 1167 C C . THR A 1 154 ? -8.822 11.722 17.652 1.00 85.56 154 THR A C 1
ATOM 1169 O O . THR A 1 154 ? -9.338 12.199 18.659 1.00 85.56 154 THR A O 1
ATOM 1172 N N . LEU A 1 155 ? -9.308 10.615 17.078 1.00 79.25 155 LEU A N 1
ATOM 1173 C CA . LEU A 1 155 ? -10.404 9.844 17.669 1.00 79.25 155 LEU A CA 1
ATOM 1174 C C . LEU A 1 155 ? -9.960 9.060 18.898 1.00 79.25 155 LEU A C 1
ATOM 1176 O O . LEU A 1 155 ? -10.631 9.149 19.918 1.00 79.25 155 LEU A O 1
ATOM 1180 N N . VAL A 1 156 ? -8.828 8.357 18.835 1.00 80.31 156 VAL A N 1
ATOM 1181 C CA . VAL A 1 156 ? -8.272 7.651 20.004 1.00 80.31 156 VAL A CA 1
ATOM 1182 C C . VAL A 1 156 ? -8.055 8.620 21.171 1.00 80.31 156 VAL A C 1
ATOM 1184 O O . VAL A 1 156 ? -8.467 8.339 22.290 1.00 80.31 156 VAL A O 1
ATOM 1187 N N . GLU A 1 157 ? -7.488 9.800 20.911 1.00 80.56 157 GLU A N 1
ATOM 1188 C CA . GLU A 1 157 ? -7.272 10.831 21.935 1.00 80.56 157 GLU A CA 1
ATOM 1189 C C . GLU A 1 157 ? -8.582 11.349 22.549 1.00 80.56 157 GLU A C 1
ATOM 1191 O O . GLU A 1 157 ? -8.641 11.599 23.750 1.00 80.56 157 GLU A O 1
ATOM 1196 N N . LYS A 1 158 ? -9.643 11.496 21.744 1.00 79.88 158 LYS A N 1
ATOM 1197 C CA . LYS A 1 158 ? -10.961 11.954 22.218 1.00 79.88 158 LYS A CA 1
ATOM 1198 C C . LYS A 1 158 ? -11.732 10.892 22.997 1.00 79.88 158 LYS A C 1
ATOM 1200 O O . LYS A 1 158 ? -12.518 11.252 23.867 1.00 79.88 158 LYS A O 1
ATOM 1205 N N . LEU A 1 159 ? -11.561 9.622 22.644 1.00 75.88 159 LEU A N 1
ATOM 1206 C CA . LEU A 1 159 ? -12.318 8.502 23.209 1.00 75.88 159 LEU A CA 1
ATOM 1207 C C . LEU A 1 159 ? -11.644 7.888 24.442 1.00 75.88 159 LEU A C 1
ATOM 1209 O O . LEU A 1 159 ? -12.304 7.181 25.196 1.00 75.88 159 LEU A O 1
ATOM 1213 N N . GLY A 1 160 ? -10.364 8.190 24.672 1.00 64.44 160 GLY A N 1
ATOM 1214 C CA . GLY A 1 160 ? -9.574 7.581 25.738 1.00 64.44 160 GLY A CA 1
ATOM 1215 C C . GLY A 1 160 ? -9.026 6.201 25.344 1.00 64.44 160 GLY A C 1
ATOM 1216 O O . GLY A 1 160 ? -9.316 5.694 24.255 1.00 64.44 160 GLY A O 1
ATOM 1217 N N . PRO A 1 161 ? -8.176 5.593 26.192 1.00 61.94 161 PRO A N 1
ATOM 1218 C CA . PRO A 1 161 ? -7.670 4.249 25.939 1.00 61.94 161 PRO A CA 1
ATOM 1219 C C . PRO A 1 161 ? -8.836 3.246 25.878 1.00 61.94 161 PRO A C 1
ATOM 1221 O O . PRO A 1 161 ? -9.831 3.437 26.580 1.00 61.94 161 PRO A O 1
ATOM 1224 N N . PRO A 1 162 ? -8.740 2.184 25.056 1.00 60.00 162 PRO A N 1
ATOM 1225 C CA . PRO A 1 162 ? -9.739 1.121 25.068 1.00 60.00 162 PRO A CA 1
ATOM 1226 C C . PRO A 1 162 ? -9.868 0.572 26.491 1.00 60.00 162 PRO A C 1
ATOM 1228 O O . PRO A 1 162 ? -8.851 0.274 27.116 1.00 60.00 162 PRO A O 1
ATOM 1231 N N . GLU A 1 163 ? -11.097 0.473 27.007 1.00 56.47 163 GLU A N 1
ATOM 1232 C CA . GLU A 1 163 ? -11.345 -0.117 28.325 1.00 56.47 163 GLU A CA 1
ATOM 1233 C C . GLU A 1 163 ? -10.703 -1.512 28.380 1.00 56.47 163 GLU A C 1
ATOM 1235 O O . GLU A 1 163 ? -11.022 -2.390 27.570 1.00 56.47 163 GLU A O 1
ATOM 1240 N N . GLU A 1 164 ? -9.771 -1.718 29.315 1.00 50.19 164 GLU A N 1
ATOM 1241 C CA . GLU A 1 164 ? -9.271 -3.053 29.628 1.00 50.19 164 GLU A CA 1
ATOM 1242 C C . GLU A 1 164 ? -10.454 -3.869 30.149 1.00 50.19 164 GLU A C 1
ATOM 1244 O O . GLU A 1 164 ? -11.013 -3.575 31.207 1.00 50.19 164 GLU A O 1
ATOM 1249 N N . LYS A 1 165 ? -10.867 -4.898 29.401 1.00 52.94 165 LYS A N 1
ATOM 1250 C CA . LYS A 1 165 ? -11.794 -5.886 29.955 1.00 52.94 165 LYS A CA 1
ATOM 1251 C C . LYS A 1 165 ? -11.143 -6.480 31.211 1.00 52.94 165 LYS A C 1
ATOM 1253 O O . LYS A 1 165 ? -9.971 -6.858 31.125 1.00 52.94 165 LYS A O 1
ATOM 1258 N N . PRO A 1 166 ? -11.868 -6.595 32.341 1.00 50.84 166 PRO A N 1
ATOM 1259 C CA . PRO A 1 166 ? -11.369 -7.325 33.497 1.00 50.84 166 PRO A CA 1
ATOM 1260 C C . PRO A 1 166 ? -10.899 -8.712 33.040 1.00 50.84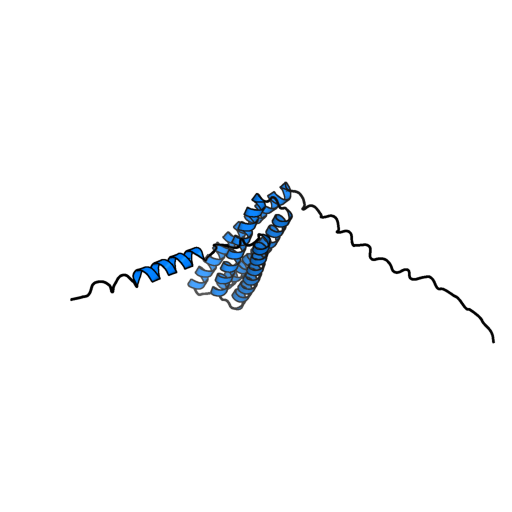 166 PRO A C 1
ATOM 1262 O O . PRO A 1 166 ? -11.565 -9.297 32.176 1.00 50.84 166 PRO A O 1
ATOM 1265 N N . PRO A 1 167 ? -9.772 -9.232 33.556 1.00 62.72 167 PRO A N 1
ATOM 1266 C CA . PRO A 1 167 ? -9.353 -10.590 33.239 1.00 62.72 167 PRO A CA 1
ATOM 1267 C C . PRO A 1 167 ? -10.522 -11.539 33.520 1.00 62.72 167 PRO A C 1
ATOM 1269 O O . PRO A 1 167 ? -11.119 -11.472 34.594 1.00 62.72 167 PRO A O 1
ATOM 1272 N N . GLU A 1 168 ? -10.884 -12.368 32.535 1.00 67.12 168 GLU A N 1
ATOM 1273 C CA . GLU A 1 168 ? -11.879 -13.425 32.728 1.00 67.12 168 GLU A CA 1
ATOM 1274 C C . GLU A 1 168 ? -11.456 -14.243 33.954 1.00 67.12 168 GLU A C 1
ATOM 1276 O O . GLU A 1 168 ? -10.326 -14.737 34.000 1.00 67.12 168 GLU A O 1
ATOM 1281 N N . GLU A 1 169 ? -12.328 -14.333 34.966 1.00 61.22 169 GLU A N 1
ATOM 1282 C CA . GLU A 1 169 ? -12.115 -15.214 36.114 1.00 61.22 169 GLU A CA 1
ATOM 1283 C C . GLU A 1 169 ? -11.844 -16.617 35.572 1.00 61.22 169 GLU A C 1
ATOM 1285 O O . GLU A 1 169 ? -12.720 -17.264 34.993 1.00 61.22 169 GLU A O 1
ATOM 1290 N N . ILE A 1 170 ? -10.599 -17.073 35.717 1.00 67.56 170 ILE A N 1
ATOM 1291 C CA . ILE A 1 170 ? -10.238 -18.454 35.429 1.00 67.56 170 ILE A CA 1
ATOM 1292 C C . ILE A 1 170 ? -11.107 -19.293 36.372 1.00 67.56 170 ILE A C 1
ATOM 1294 O O . ILE A 1 170 ? -11.014 -19.082 37.584 1.00 67.56 170 ILE A O 1
ATOM 1298 N N . PRO A 1 171 ? -11.955 -20.211 35.870 1.00 66.19 171 PRO A N 1
ATOM 1299 C CA . PRO A 1 171 ? -12.726 -21.075 36.749 1.00 66.19 171 PRO A CA 1
ATOM 1300 C C . PRO A 1 171 ? -11.747 -21.798 37.672 1.00 66.19 171 PRO A C 1
ATOM 1302 O O . PRO A 1 171 ? -10.800 -22.423 37.186 1.00 66.19 171 PRO A O 1
ATOM 1305 N N . GLU A 1 172 ? -11.944 -21.676 38.988 1.00 64.25 172 GLU A N 1
ATOM 1306 C CA . GLU A 1 172 ? -11.158 -22.410 39.976 1.00 64.25 172 GLU A CA 1
ATOM 1307 C C . GLU A 1 172 ? -11.238 -23.898 39.629 1.00 64.25 172 GLU A C 1
ATOM 1309 O O . GLU A 1 172 ? -12.270 -24.550 39.797 1.00 64.25 172 GLU A O 1
ATOM 1314 N N . ILE A 1 173 ? -10.150 -24.437 39.080 1.00 66.94 173 ILE A N 1
ATOM 1315 C CA . ILE A 1 173 ? -10.011 -25.875 38.901 1.00 66.94 173 ILE A CA 1
ATOM 1316 C C . ILE A 1 173 ? -9.942 -26.437 40.323 1.00 66.94 173 ILE A C 1
ATOM 1318 O O . ILE A 1 173 ? -9.054 -26.018 41.071 1.00 66.94 173 ILE A O 1
ATOM 1322 N N . PRO A 1 174 ? -10.835 -27.362 40.722 1.00 62.41 174 PRO A N 1
ATOM 1323 C CA . PRO A 1 174 ? -10.731 -28.012 42.016 1.00 62.41 174 PRO A CA 1
ATOM 1324 C C . PRO A 1 174 ? -9.343 -28.637 42.123 1.00 62.41 174 PRO A C 1
ATOM 1326 O O . PRO A 1 174 ? -9.003 -29.536 41.349 1.00 62.41 174 PRO A O 1
ATOM 1329 N N . ILE A 1 175 ? -8.522 -28.126 43.038 1.00 64.38 175 ILE A N 1
ATOM 1330 C CA . ILE A 1 175 ? -7.225 -28.720 43.340 1.00 64.38 175 ILE A CA 1
ATOM 1331 C C . ILE A 1 175 ? -7.541 -30.105 43.916 1.00 64.38 175 ILE A C 1
ATOM 1333 O O . ILE A 1 175 ? -8.234 -30.175 44.935 1.00 64.38 175 ILE A O 1
ATOM 1337 N N . PRO A 1 176 ? -7.117 -31.211 43.279 1.00 58.25 176 PRO A N 1
ATOM 1338 C CA . PRO A 1 176 ? -7.300 -32.519 43.880 1.00 58.25 176 PRO A CA 1
ATOM 1339 C C . PRO A 1 176 ? -6.541 -32.543 45.208 1.00 58.25 176 PRO A C 1
ATOM 1341 O O . PRO A 1 176 ? -5.359 -32.203 45.258 1.00 58.25 176 PRO A O 1
ATOM 1344 N N . ASP A 1 177 ? -7.245 -32.925 46.271 1.00 58.47 177 ASP A N 1
ATOM 1345 C CA . ASP A 1 177 ? -6.691 -33.191 47.596 1.00 58.47 177 ASP A CA 1
ATOM 1346 C C . ASP A 1 177 ? -5.673 -34.335 47.484 1.00 58.47 177 ASP A C 1
ATOM 1348 O O . ASP A 1 177 ? -6.006 -35.521 47.534 1.00 58.47 177 ASP A O 1
ATOM 1352 N N . ILE A 1 178 ? -4.412 -33.979 47.236 1.00 56.12 178 ILE A N 1
ATOM 1353 C CA . ILE A 1 178 ? -3.279 -34.889 47.380 1.00 56.12 178 ILE A CA 1
ATOM 1354 C C . ILE A 1 178 ? -3.023 -35.026 48.875 1.00 56.12 178 ILE A C 1
ATOM 1356 O O . ILE A 1 178 ? -2.188 -34.334 49.460 1.00 56.12 178 ILE A O 1
ATOM 1360 N N . GLY A 1 179 ? -3.805 -35.926 49.471 1.00 46.09 179 GLY A N 1
ATOM 1361 C CA . GLY A 1 179 ? -3.686 -36.345 50.851 1.00 46.09 179 GLY A CA 1
ATOM 1362 C C . GLY A 1 179 ? -2.230 -36.603 51.221 1.00 46.09 179 GLY A C 1
ATOM 1363 O O . GLY A 1 179 ? -1.488 -37.332 50.561 1.00 46.09 179 GLY A O 1
ATOM 1364 N N . THR A 1 180 ? -1.821 -35.967 52.306 1.00 52.19 180 THR A N 1
ATOM 1365 C CA . THR A 1 180 ? -0.560 -36.198 52.991 1.00 52.19 180 THR A CA 1
ATOM 1366 C C . THR A 1 180 ? -0.419 -37.666 53.389 1.00 52.19 180 THR A C 1
ATOM 1368 O O . THR A 1 180 ? -1.081 -38.119 54.321 1.00 52.19 180 THR A O 1
ATOM 1371 N N . THR A 1 181 ? 0.522 -38.381 52.779 1.00 49.09 181 THR A N 1
ATOM 1372 C CA . THR A 1 181 ? 1.155 -39.552 53.402 1.00 49.09 181 THR A CA 1
ATOM 1373 C C . THR A 1 181 ? 2.668 -39.430 53.302 1.00 49.09 181 THR A C 1
ATOM 1375 O O . THR A 1 181 ? 3.306 -40.004 52.424 1.00 49.09 181 THR A O 1
ATOM 1378 N N . TYR A 1 182 ? 3.238 -38.672 54.240 1.00 47.34 182 TYR A N 1
ATOM 1379 C CA . TYR A 1 182 ? 4.583 -38.927 54.744 1.00 47.34 182 TYR A CA 1
ATOM 1380 C C . TYR A 1 182 ? 4.457 -39.880 55.942 1.00 47.34 182 TYR A C 1
ATOM 1382 O O . TYR A 1 182 ? 4.000 -39.484 57.008 1.00 47.34 182 TYR A O 1
ATOM 1390 N N . GLN A 1 183 ? 4.866 -41.130 55.754 1.00 45.41 183 GLN A N 1
ATOM 1391 C CA . GLN A 1 183 ? 5.379 -42.038 56.789 1.00 45.41 183 GLN A CA 1
ATOM 1392 C C . GLN A 1 183 ? 6.640 -42.616 56.133 1.00 45.41 183 GLN A C 1
ATOM 1394 O O . GLN A 1 183 ? 6.538 -43.308 55.130 1.00 45.41 183 GLN A O 1
ATOM 1399 N N . GLN A 1 184 ? 7.856 -42.143 56.402 1.00 48.09 184 GLN A N 1
ATOM 1400 C CA . GLN A 1 184 ? 8.609 -42.222 57.654 1.00 48.09 184 GLN A CA 1
ATOM 1401 C C . GLN A 1 184 ? 8.574 -43.618 58.284 1.00 48.09 184 GLN A C 1
ATOM 1403 O O . GLN A 1 184 ? 7.967 -43.816 59.325 1.00 48.09 184 GLN A O 1
ATOM 1408 N N . GLU A 1 185 ? 9.321 -44.550 57.695 1.00 48.12 185 GLU A N 1
ATOM 1409 C CA . GLU A 1 185 ? 10.015 -45.575 58.473 1.00 48.12 185 GLU A CA 1
ATOM 1410 C C . GLU A 1 185 ? 11.511 -45.480 58.181 1.00 48.12 185 GLU A C 1
ATOM 1412 O O . GLU A 1 185 ? 12.032 -45.948 57.171 1.00 48.12 185 GLU A O 1
ATOM 1417 N N . ALA A 1 186 ? 12.201 -44.804 59.095 1.00 53.31 186 ALA A N 1
ATOM 1418 C CA . ALA A 1 186 ? 13.581 -45.118 59.390 1.00 53.31 186 ALA A CA 1
ATOM 1419 C C . ALA A 1 186 ? 13.582 -46.351 60.302 1.00 53.31 186 ALA A C 1
ATOM 1421 O O . ALA A 1 186 ? 12.886 -46.367 61.317 1.00 53.31 186 ALA A O 1
ATOM 1422 N N . SER A 1 187 ? 14.411 -47.344 59.995 1.00 44.84 187 SER A N 1
ATOM 1423 C CA . SER A 1 187 ? 14.990 -48.195 61.032 1.00 44.84 187 SER A CA 1
ATOM 1424 C C . SER A 1 187 ? 16.398 -48.651 60.623 1.00 44.84 187 SER A C 1
ATOM 1426 O O . SER A 1 187 ? 16.571 -49.140 59.506 1.00 44.84 187 SER A O 1
ATOM 1428 N N . PRO A 1 188 ? 17.408 -48.448 61.490 1.00 56.34 188 PRO A N 1
ATOM 1429 C CA . PRO A 1 188 ? 18.789 -48.880 61.295 1.00 56.34 188 PRO A CA 1
ATOM 1430 C C . PRO A 1 188 ? 19.066 -50.260 61.931 1.00 56.34 188 PRO A C 1
ATOM 1432 O O . PRO A 1 188 ? 18.290 -50.729 62.765 1.00 56.34 188 PRO A O 1
ATOM 1435 N N . SER A 1 189 ? 20.270 -50.794 61.668 1.00 49.06 189 SER A N 1
ATOM 1436 C CA . SER A 1 189 ? 20.921 -52.007 62.237 1.00 49.06 189 SER A CA 1
ATOM 1437 C C . SER A 1 189 ? 20.549 -53.310 61.505 1.00 49.06 189 SER A C 1
ATOM 1439 O O . SER A 1 189 ? 19.372 -53.616 61.372 1.00 49.06 189 SER A O 1
ATOM 1441 N N . GLN A 1 190 ? 21.479 -54.120 60.986 1.00 49.06 190 GLN A N 1
ATOM 1442 C CA . GLN A 1 190 ? 22.799 -54.527 61.501 1.00 49.06 190 GLN A CA 1
ATOM 1443 C C . GLN A 1 190 ? 23.901 -54.529 60.436 1.00 49.06 190 GLN A C 1
ATOM 1445 O O . GLN A 1 190 ? 23.575 -54.730 59.246 1.00 49.06 190 GLN A O 1
#

Secondary structure (DSSP, 8-state):
-----SSSHHHHHHHHHHHHHHHS---------HHHHHHHHHHHHHHHHHHHHHHHHTT-HHHHHHHHHHHHHHHHHHHHHHHHHHHH--HHHHHHHHHHHHHHHHHHHHHHHHHHHHHHH---HHHHHHHHHHHHHHHHHHHHHHHHHHHHHHHHHHH-SPP-PPPP----------------------

Mean predicted aligned error: 14.71 Å